Protein AF-A0A0F9KTS6-F1 (afdb_monomer)

Mean predicted aligned error: 16.54 Å

pLDDT: mean 81.18, std 21.91, range [21.86, 98.5]

Secondary structure (DSSP, 8-state):
-PPPPPPPPPPPP---------------------S-----B---TTS-B--TT-SSS-TT-B-S-B---EEEEETTTTEEEE-HHHHHSS--HHHHHHHHHHHTT--HHHHHHHSPPSSPEEEEEEE--SSSHHHHH-EEEEEEETTTTHHHHHHHHB----TTS-----B--TT-SSTTSEEEEEEE-SSS-EEEEEEEE-SSPPPTTGGGS---TTTTS----HHHHHHHHHT---TTS--SSS---S-S-------HHHHHHTS-HHHHHHHHHHTT------TT--HHHHHHHHHHHHSPPPPPP------S-TTS--TTTSTTS-HHHHTTS-HHHHHHHHHHHHHHHHH-

Radius of gyration: 30.12 Å; Cα contacts (8 Å, |Δi|>4): 438; chains: 1; bounding box: 80×112×58 Å

Foldseek 3Di:
DDDDDDDDDDDDDDDDDDDDDDDDDDDPDPDDPPDQFWFWFEAEPQQQAAPPQQQPDDGGDGDFKGWFWWAFLAAPVRDIATQCCVGPVDDAVLVVVLVVCVVVVHDPVVSVNGDIDPWTKIKGFGQGDRPDPSNVVFTDIDIATCVQPVVVVQVQQQDDDDPPDDDDPRRQQLHYQAQSHWTWTWGDPDPHHTDDTDTDGDPGGDDVVSNVPHHNGSVVDDHDDNVRSVCRNHVVPPVPDDDPPDDDPDDDDDPPPQDPLNVQVPDDPVRLVVVCVVVVLVDDDDPPDDSVNSSVSVCCSVCPDPPPPPPPPPPDQPQPDDQLDCLPVDCVRNVPDDPVSSVNSVVSVVVVVVVD

Structure (mmCIF, N/CA/C/O backbone):
data_AF-A0A0F9KTS6-F1
#
_entry.id   AF-A0A0F9KTS6-F1
#
loop_
_atom_site.group_PDB
_atom_site.id
_atom_site.type_symbol
_atom_site.label_atom_id
_atom_site.label_alt_id
_atom_site.label_comp_id
_atom_site.label_asym_id
_atom_site.label_entity_id
_atom_site.label_seq_id
_atom_site.pdbx_PDB_ins_code
_atom_site.Cartn_x
_atom_site.Cartn_y
_atom_site.Cartn_z
_atom_site.occupancy
_atom_site.B_iso_or_equiv
_atom_site.auth_seq_id
_atom_site.auth_comp_id
_atom_site.auth_asym_id
_atom_site.auth_atom_id
_atom_site.pdbx_PDB_model_num
ATOM 1 N N . MET A 1 1 ? 20.372 61.112 -21.484 1.00 41.81 1 MET A N 1
ATOM 2 C CA . MET A 1 1 ? 19.772 59.848 -21.001 1.00 41.81 1 MET A CA 1
ATOM 3 C C . MET A 1 1 ? 20.905 58.876 -20.698 1.00 41.81 1 MET A C 1
ATOM 5 O O . MET A 1 1 ? 21.636 58.532 -21.614 1.00 41.81 1 MET A O 1
ATOM 9 N N . ARG A 1 2 ? 21.146 58.538 -19.423 1.00 34.31 2 ARG A N 1
ATOM 10 C CA . ARG A 1 2 ? 22.232 57.627 -19.011 1.00 34.31 2 ARG A CA 1
ATOM 11 C C . ARG A 1 2 ? 21.658 56.226 -18.792 1.00 34.31 2 ARG A C 1
ATOM 13 O O . ARG A 1 2 ? 20.801 56.058 -17.929 1.00 34.31 2 ARG A O 1
ATOM 20 N N . ALA A 1 3 ? 22.128 55.255 -19.572 1.00 36.50 3 ALA A N 1
ATOM 21 C CA . ALA A 1 3 ? 21.823 53.840 -19.393 1.00 36.50 3 ALA A CA 1
ATOM 22 C C . ALA A 1 3 ? 22.542 53.308 -18.143 1.00 36.50 3 ALA A C 1
ATOM 24 O O . ALA A 1 3 ? 23.736 53.549 -17.963 1.00 36.50 3 ALA A O 1
ATOM 25 N N . ARG A 1 4 ? 21.806 52.620 -17.263 1.00 37.03 4 ARG A N 1
ATOM 26 C CA . ARG A 1 4 ? 22.359 51.917 -16.099 1.00 37.03 4 ARG A CA 1
ATOM 27 C C . ARG A 1 4 ? 22.679 50.480 -16.504 1.00 37.03 4 ARG A C 1
ATOM 29 O O . ARG A 1 4 ? 21.825 49.798 -17.062 1.00 37.03 4 ARG A O 1
ATOM 36 N N . SER A 1 5 ? 23.907 50.050 -16.236 1.00 41.22 5 SER A N 1
ATOM 37 C CA . SER A 1 5 ? 24.370 48.676 -16.418 1.00 41.22 5 SER A CA 1
ATOM 38 C C . SER A 1 5 ? 23.785 47.758 -15.341 1.00 41.22 5 SER A C 1
ATOM 40 O O . SER A 1 5 ? 23.682 48.124 -14.171 1.00 41.22 5 SER A O 1
ATOM 42 N N . CYS A 1 6 ? 23.388 46.557 -15.756 1.00 37.09 6 CYS A N 1
ATOM 43 C CA . CYS A 1 6 ? 22.893 45.495 -14.887 1.00 37.09 6 CYS A CA 1
ATOM 44 C C . CYS A 1 6 ? 24.091 44.754 -14.251 1.00 37.09 6 CYS A C 1
ATOM 46 O O . CYS A 1 6 ? 25.024 44.408 -14.986 1.00 37.09 6 CYS A O 1
ATOM 48 N N . PRO A 1 7 ? 24.128 44.511 -12.928 1.00 37.97 7 PRO A N 1
ATOM 49 C CA . PRO A 1 7 ? 25.222 43.767 -12.315 1.00 37.97 7 PRO A CA 1
ATOM 50 C C . PRO A 1 7 ? 25.070 42.260 -12.566 1.00 37.97 7 PRO A C 1
ATOM 52 O O . PRO A 1 7 ? 23.987 41.691 -12.445 1.00 37.97 7 PRO A O 1
ATOM 55 N N . LYS A 1 8 ? 26.189 41.615 -12.916 1.00 41.03 8 LYS A N 1
ATOM 56 C CA . LYS A 1 8 ? 26.297 40.167 -13.132 1.00 41.03 8 LYS A CA 1
ATOM 57 C C . LYS A 1 8 ? 25.949 39.406 -11.848 1.00 41.03 8 LYS A C 1
ATOM 59 O O . LYS A 1 8 ? 26.558 39.634 -10.804 1.00 41.03 8 LYS A O 1
ATOM 64 N N . ARG A 1 9 ? 24.999 38.474 -11.955 1.00 33.91 9 ARG A N 1
ATOM 65 C CA . ARG A 1 9 ? 24.646 37.495 -10.918 1.00 33.91 9 ARG A CA 1
ATOM 66 C C . ARG A 1 9 ? 25.827 36.531 -10.742 1.00 33.91 9 ARG A C 1
ATOM 68 O O . ARG A 1 9 ? 26.227 35.882 -11.705 1.00 33.91 9 ARG A O 1
ATOM 75 N N . ARG A 1 10 ? 26.404 36.472 -9.538 1.00 34.91 10 ARG A N 1
ATOM 76 C CA . ARG A 1 10 ? 27.377 35.439 -9.152 1.00 34.91 10 ARG A CA 1
ATOM 77 C C . ARG A 1 10 ? 26.641 34.105 -9.021 1.00 34.91 10 ARG A C 1
ATOM 79 O O . ARG A 1 10 ? 25.634 34.038 -8.321 1.00 34.91 10 ARG A O 1
ATOM 86 N N . GLN A 1 11 ? 27.136 33.080 -9.707 1.00 40.41 11 GLN A N 1
ATOM 87 C CA . GLN A 1 11 ? 26.823 31.689 -9.397 1.00 40.41 11 GLN A CA 1
ATOM 88 C C . GLN A 1 11 ? 27.536 31.359 -8.085 1.00 40.41 11 GLN A C 1
ATOM 90 O O . GLN A 1 11 ? 28.757 31.475 -8.006 1.00 40.41 11 GLN A O 1
ATOM 95 N N . HIS A 1 12 ? 26.769 31.021 -7.054 1.00 33.47 12 HIS A N 1
ATOM 96 C CA . HIS A 1 12 ? 27.294 30.338 -5.883 1.00 33.47 12 HIS A CA 1
ATOM 97 C C . HIS A 1 12 ? 26.992 28.854 -6.076 1.00 33.47 12 HIS A C 1
ATOM 99 O O . HIS A 1 12 ? 25.827 28.488 -6.233 1.00 33.47 12 HIS A O 1
ATOM 105 N N . GLY A 1 13 ? 28.053 28.046 -6.141 1.00 36.31 13 GLY A N 1
ATOM 106 C CA . GLY A 1 13 ? 27.964 26.611 -5.908 1.00 36.31 13 GLY A CA 1
ATOM 107 C C . GLY A 1 13 ? 27.441 26.397 -4.493 1.00 36.31 13 GLY A C 1
ATOM 108 O O . GLY A 1 13 ? 27.903 27.057 -3.562 1.00 36.31 13 GLY A O 1
ATOM 109 N N . GLY A 1 14 ? 26.401 25.579 -4.378 1.00 26.08 14 GLY A N 1
ATOM 110 C CA . GLY A 1 14 ? 25.910 25.103 -3.098 1.00 26.08 14 GLY A CA 1
ATOM 111 C C . GLY A 1 14 ? 26.677 23.843 -2.749 1.00 26.08 14 GLY A C 1
ATOM 112 O O . GLY A 1 14 ? 26.527 22.841 -3.440 1.00 26.08 14 GLY A O 1
ATOM 113 N N . ASP A 1 15 ? 27.500 23.942 -1.713 1.00 27.75 15 ASP A N 1
ATOM 114 C CA . ASP A 1 15 ? 28.022 22.799 -0.980 1.00 27.75 15 ASP A CA 1
ATOM 115 C C . ASP A 1 15 ? 26.861 22.158 -0.198 1.00 27.75 15 ASP A C 1
ATOM 117 O O . ASP A 1 15 ? 26.084 22.855 0.465 1.00 27.75 15 ASP A O 1
ATOM 121 N N . GLU A 1 16 ? 26.723 20.837 -0.313 1.00 24.69 16 GLU A N 1
ATOM 122 C CA . GLU A 1 16 ? 25.841 20.014 0.516 1.00 24.69 16 GLU A CA 1
ATOM 123 C C . GLU A 1 16 ? 26.303 20.056 1.975 1.00 24.69 16 GLU A C 1
ATOM 125 O O . GLU A 1 16 ? 27.471 19.813 2.281 1.00 24.69 16 GLU A O 1
ATOM 130 N N . ILE A 1 17 ? 25.370 20.331 2.890 1.00 22.38 17 ILE A N 1
ATOM 131 C CA . ILE A 1 17 ? 25.575 20.147 4.326 1.00 22.38 17 ILE A CA 1
ATOM 132 C C . ILE A 1 17 ? 24.454 19.274 4.886 1.00 22.38 17 ILE A C 1
ATOM 134 O O . ILE A 1 17 ? 23.267 19.583 4.780 1.00 22.38 17 ILE A O 1
ATOM 138 N N . VAL A 1 18 ? 24.923 18.194 5.507 1.00 28.31 18 VAL A N 1
ATOM 139 C CA . VAL A 1 18 ? 24.264 17.218 6.375 1.00 28.31 18 VAL A CA 1
ATOM 140 C C . VAL A 1 18 ? 23.623 17.897 7.587 1.00 28.31 18 VAL A C 1
ATOM 142 O O . VAL A 1 18 ? 24.243 18.750 8.223 1.00 28.31 18 VAL A O 1
ATOM 145 N N . ILE A 1 19 ? 22.421 17.459 7.975 1.00 21.86 19 ILE A N 1
ATOM 146 C CA . ILE A 1 19 ? 21.856 17.747 9.300 1.00 21.86 19 ILE A CA 1
ATOM 147 C C . ILE A 1 19 ? 21.454 16.432 9.972 1.00 21.86 19 ILE A C 1
ATOM 149 O O . ILE A 1 19 ? 20.547 15.736 9.522 1.00 21.86 19 ILE A O 1
ATOM 153 N N . LEU A 1 20 ? 22.140 16.140 11.079 1.00 25.34 20 LEU A N 1
ATOM 154 C CA . LEU A 1 20 ? 21.764 15.161 12.095 1.00 25.34 20 LEU A CA 1
ATOM 155 C C . LEU A 1 20 ? 20.725 15.778 13.041 1.00 25.34 20 LEU A C 1
ATOM 157 O O . LEU A 1 20 ? 20.860 16.935 13.442 1.00 25.34 20 LEU A O 1
ATOM 161 N N . CYS A 1 21 ? 19.748 14.982 13.471 1.00 23.59 21 CYS A N 1
ATOM 162 C CA . CYS A 1 21 ? 19.021 15.200 14.720 1.00 23.59 21 CYS A CA 1
ATOM 163 C C . CYS A 1 21 ? 18.882 13.865 15.460 1.00 23.59 21 CYS A C 1
ATOM 165 O O . CYS A 1 21 ? 18.644 12.825 14.848 1.00 23.59 21 CYS A O 1
ATOM 167 N N . HIS A 1 22 ? 19.084 13.938 16.773 1.00 22.05 22 HIS A N 1
ATOM 168 C CA . HIS A 1 22 ? 19.151 12.854 17.748 1.00 22.05 22 HIS A CA 1
ATOM 169 C C . HIS A 1 22 ? 17.935 12.947 18.698 1.00 22.05 22 HIS A C 1
ATOM 171 O O . HIS A 1 22 ? 17.421 14.052 18.885 1.00 22.05 22 HIS A O 1
ATOM 177 N N . ASP A 1 23 ? 17.582 11.810 19.324 1.00 28.02 23 ASP A N 1
ATOM 178 C CA . ASP A 1 23 ? 16.684 11.595 20.487 1.00 28.02 23 ASP A CA 1
ATOM 179 C C . ASP A 1 23 ? 15.140 11.651 20.264 1.00 28.02 23 ASP A C 1
ATOM 181 O O . ASP A 1 23 ? 14.637 12.624 19.719 1.00 28.02 23 ASP A O 1
ATOM 185 N N . GLN A 1 24 ? 14.271 10.690 20.659 1.00 31.23 24 GLN A N 1
ATOM 186 C CA . GLN A 1 24 ? 14.358 9.409 21.403 1.00 31.23 24 GLN A CA 1
ATOM 187 C C . GLN A 1 24 ? 13.245 8.409 20.979 1.00 31.23 24 GLN A C 1
ATOM 189 O O . GLN A 1 24 ? 12.143 8.811 20.611 1.00 31.23 24 GLN A O 1
ATOM 194 N N . HIS A 1 25 ? 13.547 7.120 21.199 1.00 31.11 25 HIS A N 1
ATOM 195 C CA . HIS A 1 25 ? 12.736 5.882 21.205 1.00 31.11 25 HIS A CA 1
ATOM 196 C C . HIS A 1 25 ? 12.595 5.037 19.921 1.00 31.11 25 HIS A C 1
ATOM 198 O O . HIS A 1 25 ? 12.350 5.568 18.839 1.00 31.11 25 HIS A O 1
ATOM 204 N N . PRO A 1 26 ? 12.752 3.695 20.048 1.00 34.12 26 PRO A N 1
ATOM 205 C CA . PRO A 1 26 ? 12.951 2.796 18.926 1.00 34.12 26 PRO A CA 1
ATOM 206 C C . PRO A 1 26 ? 11.601 2.396 18.334 1.00 34.12 26 PRO A C 1
ATOM 208 O O . PRO A 1 26 ? 10.785 1.727 18.965 1.00 34.12 26 PRO A O 1
ATOM 211 N N . ARG A 1 27 ? 11.375 2.797 17.091 1.00 33.81 27 ARG A N 1
ATOM 212 C CA . ARG A 1 27 ? 10.608 1.988 16.150 1.00 33.81 27 ARG A CA 1
ATOM 213 C C . ARG A 1 27 ? 11.619 1.545 15.112 1.00 33.81 27 ARG A C 1
ATOM 215 O O . ARG A 1 27 ? 12.419 2.369 14.669 1.00 33.81 27 ARG A O 1
ATOM 222 N N . GLU A 1 28 ? 11.641 0.254 14.820 1.00 31.98 28 GLU A N 1
ATOM 223 C CA . GLU A 1 28 ? 12.493 -0.314 13.780 1.00 31.98 28 GLU A CA 1
ATOM 224 C C . GLU A 1 28 ? 12.419 0.558 12.514 1.00 31.98 28 GLU A C 1
ATOM 226 O O . GLU A 1 28 ? 11.326 1.008 12.142 1.00 31.98 28 GLU A O 1
ATOM 231 N N . PRO A 1 29 ? 13.560 0.897 11.893 1.00 36.56 29 PRO A N 1
ATOM 232 C CA . PRO A 1 29 ? 13.565 1.832 10.788 1.00 36.56 29 PRO A CA 1
ATOM 233 C C . PRO A 1 29 ? 12.936 1.167 9.565 1.00 36.56 29 PRO A C 1
ATOM 235 O O . PRO A 1 29 ? 13.531 0.294 8.940 1.00 36.56 29 PRO A O 1
ATOM 238 N N . ALA A 1 30 ? 11.760 1.651 9.162 1.00 38.06 30 ALA A N 1
ATOM 239 C CA . ALA A 1 30 ? 11.423 1.636 7.748 1.00 38.06 30 ALA A CA 1
ATOM 240 C C . ALA A 1 30 ? 12.571 2.349 7.017 1.00 38.06 30 ALA A C 1
ATOM 242 O O . ALA A 1 30 ? 12.907 3.488 7.361 1.00 38.06 30 ALA A O 1
ATOM 243 N N . HIS A 1 31 ? 13.213 1.649 6.082 1.00 37.56 31 HIS A N 1
ATOM 244 C CA . HIS A 1 31 ? 14.355 2.154 5.333 1.00 37.56 31 HIS A CA 1
ATOM 245 C C . HIS A 1 31 ? 14.058 3.558 4.789 1.00 37.56 31 HIS A C 1
ATOM 247 O O . HIS A 1 31 ? 13.091 3.798 4.064 1.00 37.56 31 HIS A O 1
ATOM 253 N N . ARG A 1 32 ? 14.877 4.516 5.221 1.00 40.00 32 ARG A N 1
ATOM 254 C CA . ARG A 1 32 ? 14.774 5.921 4.851 1.00 40.00 32 ARG A CA 1
ATOM 255 C C . ARG A 1 32 ? 15.435 6.101 3.484 1.00 40.00 32 ARG A C 1
ATOM 257 O O . ARG A 1 32 ? 16.650 5.989 3.365 1.00 40.00 32 ARG A O 1
ATOM 264 N N . ILE A 1 33 ? 14.629 6.366 2.458 1.00 44.09 33 ILE A N 1
ATOM 265 C CA . ILE A 1 33 ? 15.098 6.728 1.111 1.00 44.09 33 ILE A CA 1
ATOM 266 C C . ILE A 1 33 ? 15.675 8.154 1.184 1.00 44.09 33 ILE A C 1
ATOM 268 O O . ILE A 1 33 ? 14.924 9.132 1.127 1.00 44.09 33 ILE A O 1
ATOM 272 N N . ASP A 1 34 ? 16.991 8.273 1.390 1.00 37.91 34 ASP A N 1
ATOM 273 C CA . ASP A 1 34 ? 17.704 9.532 1.688 1.00 37.91 34 ASP A CA 1
ATOM 274 C C . ASP A 1 34 ? 18.308 10.248 0.464 1.00 37.91 34 ASP A C 1
ATOM 276 O O . ASP A 1 34 ? 19.093 11.189 0.600 1.00 37.91 34 ASP A O 1
ATOM 280 N N . HIS A 1 35 ? 17.913 9.875 -0.753 1.00 42.53 35 HIS A N 1
ATOM 281 C CA . HIS A 1 35 ? 18.365 10.561 -1.962 1.00 42.53 35 HIS A CA 1
ATOM 282 C C . HIS A 1 35 ? 17.198 11.214 -2.701 1.00 42.53 35 HIS A C 1
ATOM 284 O O . HIS A 1 35 ? 16.115 10.645 -2.826 1.00 42.53 35 HIS A O 1
ATOM 290 N N . ALA A 1 36 ? 17.427 12.427 -3.219 1.00 40.62 36 ALA A N 1
ATOM 291 C CA . ALA A 1 36 ? 16.581 13.071 -4.226 1.00 40.62 36 ALA A CA 1
ATOM 292 C C . ALA A 1 36 ? 16.743 12.347 -5.579 1.00 40.62 36 ALA A C 1
ATOM 294 O O . ALA A 1 36 ? 17.141 12.962 -6.566 1.00 40.62 36 ALA A O 1
ATOM 295 N N . GLY A 1 37 ? 16.527 11.031 -5.552 1.00 38.50 37 GLY A N 1
ATOM 296 C CA . GLY A 1 37 ? 16.657 10.097 -6.657 1.00 38.50 37 GLY A CA 1
ATOM 297 C C . GLY A 1 37 ? 15.377 10.006 -7.474 1.00 38.50 37 GLY A C 1
ATOM 298 O O . GLY A 1 37 ? 14.281 10.354 -7.022 1.00 38.50 37 GLY A O 1
ATOM 299 N N . ASP A 1 38 ? 15.572 9.581 -8.706 1.00 43.06 38 ASP A N 1
ATOM 300 C CA . ASP A 1 38 ? 14.635 9.555 -9.809 1.00 43.06 38 ASP A CA 1
ATOM 301 C C . ASP A 1 38 ? 13.745 8.305 -9.738 1.00 43.06 38 ASP A C 1
ATOM 303 O O . ASP A 1 38 ? 13.849 7.425 -10.574 1.00 43.06 38 ASP A O 1
ATOM 307 N N . ILE A 1 39 ? 12.828 8.212 -8.770 1.00 45.00 39 ILE A N 1
ATOM 308 C CA . ILE A 1 39 ? 12.075 6.965 -8.529 1.00 45.00 39 ILE A CA 1
ATOM 309 C C . ILE A 1 39 ? 11.241 6.546 -9.751 1.00 45.00 39 ILE A C 1
ATOM 311 O O . ILE A 1 39 ? 10.128 7.033 -9.956 1.00 45.00 39 ILE A O 1
ATOM 315 N N . ALA A 1 40 ? 11.767 5.573 -10.495 1.00 46.41 40 ALA A N 1
ATOM 316 C CA . ALA A 1 40 ? 11.124 4.853 -11.583 1.00 46.41 40 ALA A CA 1
ATOM 317 C C . ALA A 1 40 ? 9.994 3.942 -11.067 1.00 46.41 40 ALA A C 1
ATOM 319 O O . ALA A 1 40 ? 10.242 2.814 -10.657 1.00 46.41 40 ALA A O 1
ATOM 320 N N . VAL A 1 41 ? 8.727 4.372 -11.112 1.00 46.31 41 VAL A N 1
ATOM 321 C CA . VAL A 1 41 ? 7.606 3.457 -10.796 1.00 46.31 41 VAL A CA 1
ATOM 322 C C . VAL A 1 41 ? 7.220 2.661 -12.032 1.00 46.31 41 VAL A C 1
ATOM 324 O O . VAL A 1 41 ? 6.699 3.206 -13.002 1.00 46.31 41 VAL A O 1
ATOM 327 N N . THR A 1 42 ? 7.448 1.352 -12.004 1.00 47.84 42 THR A N 1
ATOM 328 C CA . THR A 1 42 ? 6.914 0.421 -13.002 1.00 47.84 42 THR A CA 1
ATOM 329 C C . THR A 1 42 ? 6.322 -0.782 -12.280 1.00 47.84 42 THR A C 1
ATOM 331 O O . THR A 1 42 ? 6.891 -1.245 -11.295 1.00 47.84 42 THR A O 1
ATOM 334 N N . ALA A 1 43 ? 5.165 -1.272 -12.734 1.00 42.12 43 ALA A N 1
ATOM 335 C CA . ALA A 1 43 ? 4.556 -2.468 -12.151 1.00 42.12 43 ALA A CA 1
ATOM 336 C C . ALA A 1 43 ? 4.333 -3.568 -13.226 1.00 42.12 43 ALA A C 1
ATOM 338 O O . ALA A 1 43 ? 4.161 -3.239 -14.398 1.00 42.12 43 ALA A O 1
ATOM 339 N N . PRO A 1 44 ? 4.357 -4.864 -12.873 1.00 39.81 44 PRO A N 1
ATOM 340 C CA . PRO A 1 44 ? 4.409 -5.969 -13.846 1.00 39.81 44 PRO A CA 1
ATOM 341 C C . PRO A 1 44 ? 3.053 -6.636 -14.199 1.00 39.81 44 PRO A C 1
ATOM 343 O O . PRO A 1 44 ? 2.147 -6.636 -13.379 1.00 39.81 44 PRO A O 1
ATOM 346 N N . ALA A 1 45 ? 2.894 -7.276 -15.379 1.00 41.72 45 ALA A N 1
ATOM 347 C CA . ALA A 1 45 ? 1.606 -7.856 -15.859 1.00 41.72 45 ALA A CA 1
ATOM 348 C C . ALA A 1 45 ? 1.359 -9.361 -15.618 1.00 41.72 45 ALA A C 1
ATOM 350 O O . ALA A 1 45 ? 0.625 -9.994 -16.372 1.00 41.72 45 ALA A O 1
ATOM 351 N N . ARG A 1 46 ? 1.893 -9.967 -14.557 1.00 38.28 46 ARG A N 1
ATOM 352 C CA . ARG A 1 46 ? 1.288 -11.209 -14.015 1.00 38.28 46 ARG A CA 1
ATOM 353 C C . ARG A 1 46 ? 0.982 -11.152 -12.517 1.00 38.28 46 ARG A C 1
ATOM 355 O O . ARG A 1 46 ? 0.340 -12.054 -12.011 1.00 38.28 46 ARG A O 1
ATOM 362 N N . GLN A 1 47 ? 1.376 -10.072 -11.842 1.00 51.03 47 GLN A N 1
ATOM 363 C CA . GLN A 1 47 ? 1.260 -9.859 -10.390 1.00 51.03 47 GLN A CA 1
ATOM 364 C C . GLN A 1 47 ? 0.682 -8.467 -10.089 1.00 51.03 47 GLN A C 1
ATOM 366 O O . GLN A 1 47 ? 1.144 -7.696 -9.256 1.00 51.03 47 GLN A O 1
ATOM 371 N N . ARG A 1 48 ? -0.337 -8.158 -10.881 1.00 58.38 48 ARG A N 1
ATOM 372 C CA . ARG A 1 48 ? -1.275 -7.037 -10.779 1.00 58.38 48 ARG A CA 1
ATOM 373 C C . ARG A 1 48 ? -2.703 -7.538 -10.715 1.00 58.38 48 ARG A C 1
ATOM 375 O O . ARG A 1 48 ? -3.634 -6.795 -10.985 1.00 58.38 48 ARG A O 1
ATOM 382 N N . GLN A 1 49 ? -2.838 -8.837 -10.508 1.00 82.94 49 GLN A N 1
ATOM 383 C CA . GLN A 1 49 ? -4.132 -9.441 -10.372 1.00 82.94 49 GLN A CA 1
ATOM 384 C C . GLN A 1 49 ? -4.653 -8.971 -9.031 1.00 82.94 49 GLN A C 1
ATOM 386 O O . GLN A 1 49 ? -4.002 -9.204 -8.011 1.00 82.94 49 GLN A O 1
ATOM 391 N N . ALA A 1 50 ? -5.753 -8.233 -9.081 1.00 89.31 50 ALA A N 1
ATOM 392 C CA . ALA A 1 50 ? -6.589 -8.041 -7.918 1.00 89.31 50 ALA A CA 1
ATOM 393 C C . ALA A 1 50 ? -6.800 -9.409 -7.263 1.00 89.31 50 ALA A C 1
ATOM 395 O O . ALA A 1 50 ? -7.132 -10.379 -7.958 1.00 89.31 50 ALA A O 1
ATOM 396 N N . GLY A 1 51 ? -6.510 -9.502 -5.969 1.00 91.50 51 GLY A N 1
ATOM 397 C CA . GLY A 1 51 ? -6.862 -10.671 -5.187 1.00 91.50 51 GLY A CA 1
ATOM 398 C C . GLY A 1 51 ? -8.360 -10.695 -4.902 1.00 91.50 51 GLY A C 1
ATOM 399 O O . GLY A 1 51 ? -9.162 -9.966 -5.493 1.00 91.50 51 GLY A O 1
ATOM 400 N N . ALA A 1 52 ? -8.756 -11.548 -3.962 1.00 94.62 52 ALA A N 1
ATOM 401 C CA . ALA A 1 52 ? -10.157 -11.717 -3.582 1.00 94.62 52 ALA A CA 1
ATOM 402 C C . ALA A 1 52 ? -10.753 -10.494 -2.854 1.00 94.62 52 ALA A C 1
ATOM 404 O O . ALA A 1 52 ? -11.943 -10.493 -2.514 1.00 94.62 52 ALA A O 1
ATOM 405 N N . HIS A 1 53 ? -9.939 -9.484 -2.538 1.00 94.00 53 HIS A N 1
ATOM 406 C CA . HIS A 1 53 ? -10.318 -8.357 -1.697 1.00 94.00 53 HIS A CA 1
ATOM 407 C C . HIS A 1 53 ? -10.129 -6.996 -2.376 1.00 94.00 53 HIS A C 1
ATOM 409 O O . HIS A 1 53 ? -10.253 -5.977 -1.703 1.00 94.00 53 HIS A O 1
ATOM 415 N N . ASP A 1 54 ? -9.882 -6.924 -3.683 1.00 94.50 54 ASP A N 1
ATOM 416 C CA . ASP A 1 54 ? -9.890 -5.638 -4.388 1.00 94.50 54 ASP A CA 1
ATOM 417 C C . ASP A 1 54 ? -11.340 -5.142 -4.608 1.00 94.50 54 ASP A C 1
ATOM 419 O O . ASP A 1 54 ? -12.168 -5.879 -5.147 1.00 94.50 54 ASP A O 1
ATOM 423 N N . PRO A 1 55 ? -11.711 -3.923 -4.167 1.00 94.31 55 PRO A N 1
ATOM 424 C CA . PRO A 1 55 ? -13.055 -3.392 -4.386 1.00 94.31 55 PRO A CA 1
ATOM 425 C C . PRO A 1 55 ? -13.273 -2.820 -5.793 1.00 94.31 55 PRO A C 1
ATOM 427 O O . PRO A 1 55 ? -14.425 -2.622 -6.186 1.00 94.31 55 PRO A O 1
ATOM 430 N N . ASP A 1 56 ? -12.198 -2.516 -6.523 1.00 92.94 56 ASP A N 1
ATOM 431 C CA . ASP A 1 56 ? -12.238 -1.801 -7.799 1.00 92.94 56 ASP A CA 1
ATOM 432 C C . ASP A 1 56 ? -12.005 -2.722 -9.011 1.00 92.94 56 ASP A C 1
ATOM 434 O O . ASP A 1 56 ? -12.204 -2.287 -10.148 1.00 92.94 56 ASP A O 1
ATOM 438 N N . ALA A 1 57 ? -11.605 -3.977 -8.788 1.00 93.44 57 ALA A N 1
ATOM 439 C CA . ALA A 1 57 ? -11.281 -4.945 -9.833 1.00 93.44 57 ALA A CA 1
ATOM 440 C C . ALA A 1 57 ? -11.702 -6.373 -9.441 1.00 93.44 57 ALA A C 1
ATOM 442 O O . ALA A 1 57 ? -11.637 -6.750 -8.273 1.00 93.44 57 ALA A O 1
ATOM 443 N N . ASP A 1 58 ? -12.125 -7.171 -10.425 1.00 93.56 58 ASP A N 1
ATOM 444 C CA . ASP A 1 58 ? -12.454 -8.584 -10.200 1.00 93.56 58 ASP A CA 1
ATOM 445 C C . ASP A 1 58 ? -11.176 -9.414 -9.959 1.00 93.56 58 ASP A C 1
ATOM 447 O O . ASP A 1 58 ? -10.104 -9.094 -10.480 1.00 93.56 58 ASP A O 1
ATOM 451 N N . GLU A 1 59 ? -11.286 -10.528 -9.227 1.00 93.56 59 GLU A N 1
ATOM 452 C CA . GLU A 1 59 ? -10.149 -11.421 -8.969 1.00 93.56 59 GLU A CA 1
ATOM 453 C C . GLU A 1 59 ? -9.486 -11.863 -10.289 1.00 93.56 59 GLU A C 1
ATOM 455 O O . GLU A 1 59 ? -10.134 -12.390 -11.201 1.00 93.56 59 GLU A O 1
ATOM 460 N N . GLY A 1 60 ? -8.176 -11.637 -10.410 1.00 89.94 60 GLY A N 1
ATOM 461 C CA . GLY A 1 60 ? -7.432 -11.923 -11.639 1.00 89.94 60 GLY A CA 1
ATOM 462 C C . GLY A 1 60 ? -7.327 -10.756 -12.630 1.00 89.94 60 GLY A C 1
ATOM 463 O O . GLY A 1 60 ? -6.507 -10.836 -13.556 1.00 89.94 60 GLY A O 1
ATOM 464 N N . GLU A 1 61 ? -8.108 -9.684 -12.463 1.00 90.56 61 GLU A N 1
ATOM 465 C CA . GLU A 1 61 ? -8.059 -8.492 -13.316 1.00 90.56 61 GLU A CA 1
ATOM 466 C C . GLU A 1 61 ? -6.839 -7.620 -12.998 1.00 90.56 61 GLU A C 1
ATOM 468 O O . GLU A 1 61 ? -6.363 -7.547 -11.869 1.00 90.56 61 GLU A O 1
ATOM 473 N N . PHE A 1 62 ? -6.305 -6.956 -14.025 1.00 86.56 62 PHE A N 1
ATOM 474 C CA . PHE A 1 62 ? -5.146 -6.088 -13.886 1.00 86.56 62 PHE A CA 1
ATOM 475 C C . PHE A 1 62 ? -5.501 -4.754 -13.232 1.00 86.56 62 PHE A C 1
ATOM 477 O O . PHE A 1 62 ? -6.027 -3.862 -13.895 1.00 86.56 62 PHE A O 1
ATOM 484 N N . ASN A 1 63 ? -5.070 -4.575 -11.987 1.00 89.81 63 ASN A N 1
ATOM 485 C CA . ASN A 1 63 ? -5.084 -3.298 -11.291 1.00 89.81 63 ASN A CA 1
ATOM 486 C C . ASN A 1 63 ? -3.645 -2.820 -11.011 1.00 89.81 63 ASN A C 1
ATOM 488 O O . ASN A 1 63 ? -2.773 -3.601 -10.627 1.00 89.81 63 ASN A O 1
ATOM 492 N N . HIS A 1 64 ? -3.337 -1.543 -11.266 1.00 90.38 64 HIS A N 1
ATOM 493 C CA . HIS A 1 64 ? -1.983 -1.003 -11.043 1.00 90.38 64 HIS A CA 1
ATOM 494 C C . HIS A 1 64 ? -1.779 -0.445 -9.635 1.00 90.38 64 HIS A C 1
ATOM 496 O O . HIS A 1 64 ? -0.626 -0.251 -9.242 1.00 90.38 64 HIS A O 1
ATOM 502 N N . CYS A 1 65 ? -2.856 -0.178 -8.895 1.00 94.19 65 CYS A N 1
ATOM 503 C CA . CYS A 1 65 ? -2.784 0.312 -7.526 1.00 94.19 65 CYS A CA 1
ATOM 504 C C . CYS A 1 65 ? -3.998 -0.120 -6.704 1.00 94.19 65 CYS A C 1
ATOM 506 O O . CYS A 1 65 ? -5.118 -0.089 -7.201 1.00 94.19 65 CYS A O 1
ATOM 508 N N . PHE A 1 66 ? -3.784 -0.418 -5.426 1.00 95.50 66 PHE A N 1
ATOM 509 C CA . PHE A 1 66 ? -4.870 -0.663 -4.478 1.00 95.50 66 PHE A CA 1
ATOM 510 C C . PHE A 1 66 ? -5.183 0.616 -3.688 1.00 95.50 66 PHE A C 1
ATOM 512 O O . PHE A 1 66 ? -4.256 1.292 -3.214 1.00 95.50 66 PHE A O 1
ATOM 519 N N . GLN A 1 67 ? -6.471 0.968 -3.551 1.00 96.38 67 GLN A N 1
ATOM 520 C CA . GLN A 1 67 ? -6.904 2.265 -3.010 1.00 96.38 67 GLN A CA 1
ATOM 521 C C . GLN A 1 67 ? -7.795 2.193 -1.756 1.00 96.38 67 GLN A C 1
ATOM 523 O O . GLN A 1 67 ? -8.989 2.492 -1.812 1.00 96.38 67 GLN A O 1
ATOM 528 N N . PRO A 1 68 ? -7.241 1.886 -0.568 1.00 97.19 68 PRO A N 1
ATOM 529 C CA . PRO A 1 68 ? -8.047 1.799 0.640 1.00 97.19 68 PRO A CA 1
ATOM 530 C C . PRO A 1 68 ? -8.390 3.180 1.210 1.00 97.19 68 PRO A C 1
ATOM 532 O O . PRO A 1 68 ? -7.549 4.087 1.305 1.00 97.19 68 PRO A O 1
ATOM 535 N N . TYR A 1 69 ? -9.622 3.315 1.702 1.00 97.94 69 TYR A N 1
ATOM 536 C CA . TYR A 1 69 ? -10.014 4.425 2.566 1.00 97.94 69 TYR A CA 1
ATOM 537 C C . TYR A 1 69 ? -9.623 4.120 4.006 1.00 97.94 69 TYR A C 1
ATOM 539 O O . TYR A 1 69 ? -9.834 3.011 4.488 1.00 97.94 69 TYR A O 1
ATOM 547 N N . MET A 1 70 ? -9.098 5.110 4.728 1.00 97.56 70 MET A N 1
ATOM 548 C CA . MET A 1 70 ? -8.596 4.900 6.088 1.00 97.56 70 MET A CA 1
ATOM 549 C C . MET A 1 70 ? -9.166 5.908 7.083 1.00 97.56 70 MET A C 1
ATOM 551 O O . MET A 1 70 ? -9.399 7.081 6.771 1.00 97.56 70 MET A O 1
ATOM 555 N N . HIS A 1 71 ? -9.358 5.420 8.299 1.00 97.75 71 HIS A N 1
ATOM 556 C CA . HIS A 1 71 ? -9.504 6.197 9.512 1.00 97.75 71 HIS A CA 1
ATOM 557 C C . HIS A 1 71 ? -8.139 6.312 10.198 1.00 97.75 71 HIS A C 1
ATOM 559 O O . HIS A 1 71 ? -7.391 5.337 10.272 1.00 97.75 71 HIS A O 1
ATOM 565 N N . TYR A 1 72 ? -7.818 7.499 10.705 1.00 96.31 72 TYR A N 1
ATOM 566 C CA . TYR A 1 72 ? -6.584 7.755 11.446 1.00 96.31 72 TYR A CA 1
ATOM 567 C C . TYR A 1 72 ? -6.891 8.025 12.912 1.00 96.31 72 TYR A C 1
ATOM 569 O O . TYR A 1 72 ? -7.999 8.442 13.242 1.00 96.31 72 TYR A O 1
ATOM 577 N N . LYS A 1 73 ? -5.880 7.842 13.769 1.00 95.69 73 LYS A N 1
ATOM 578 C CA . LYS A 1 73 ? -5.958 8.145 15.202 1.00 95.69 73 LYS A CA 1
ATOM 579 C C . LYS A 1 73 ? -7.093 7.395 15.904 1.00 95.69 73 LYS A C 1
ATOM 581 O O . LYS A 1 73 ? -7.847 7.975 16.681 1.00 95.69 73 LYS A O 1
ATOM 586 N N . ILE A 1 74 ? -7.235 6.108 15.588 1.00 96.50 74 ILE A N 1
ATOM 587 C CA . ILE A 1 74 ? -8.255 5.255 16.194 1.00 96.50 74 ILE A CA 1
ATOM 588 C C . ILE A 1 74 ? -7.723 4.650 17.487 1.00 96.50 74 ILE A C 1
ATOM 590 O O . ILE A 1 74 ? -6.654 4.036 17.509 1.00 96.50 74 ILE A O 1
ATOM 594 N N . GLY A 1 75 ? -8.500 4.832 18.554 1.00 94.38 75 GLY A N 1
ATOM 595 C CA . GLY A 1 75 ? -8.189 4.305 19.873 1.00 94.38 75 GLY A CA 1
ATOM 596 C C . GLY A 1 75 ? -7.037 5.023 20.583 1.00 94.38 75 GLY A C 1
ATOM 597 O O . GLY A 1 75 ? -6.468 5.988 20.066 1.00 94.38 75 GLY A O 1
ATOM 598 N N . PRO A 1 76 ? -6.659 4.533 21.775 1.00 92.69 76 PRO A N 1
ATOM 599 C CA . PRO A 1 76 ? -5.567 5.098 22.571 1.00 92.69 76 PRO A CA 1
ATOM 600 C C . PRO A 1 76 ? -4.187 4.931 21.916 1.00 92.69 76 PRO A C 1
ATOM 602 O O . PRO A 1 76 ? -3.273 5.693 22.213 1.00 92.69 76 PRO A O 1
ATOM 605 N N . LEU A 1 77 ? -4.039 3.953 21.017 1.00 92.00 77 LEU A N 1
ATOM 606 C CA . LEU A 1 77 ? -2.800 3.680 20.281 1.00 92.00 77 LEU A CA 1
ATOM 607 C C . LEU A 1 77 ? -2.681 4.478 18.973 1.00 92.00 77 LEU A C 1
ATOM 609 O O . LEU A 1 77 ? -1.704 4.314 18.245 1.00 92.00 77 LEU A O 1
ATOM 613 N N . GLU A 1 78 ? -3.676 5.313 18.656 1.00 94.50 78 GLU A N 1
ATOM 614 C CA . GLU A 1 78 ? -3.751 6.091 17.417 1.00 94.50 78 GLU A CA 1
ATOM 615 C C . GLU A 1 78 ? -3.542 5.243 16.140 1.00 94.50 78 GLU A C 1
ATOM 617 O O . GLU A 1 78 ? -2.958 5.704 15.153 1.00 94.50 78 GLU A O 1
ATOM 622 N N . LYS A 1 79 ? -4.039 3.995 16.139 1.00 94.75 79 LYS A N 1
ATOM 623 C CA . LYS A 1 79 ? -3.902 3.052 15.018 1.00 94.75 79 LYS A CA 1
ATOM 624 C C . LYS A 1 79 ? -4.564 3.625 13.752 1.00 94.75 79 LYS A C 1
ATOM 626 O O . LYS A 1 79 ? -5.554 4.363 13.807 1.00 94.75 79 LYS A O 1
ATOM 631 N N . SER A 1 80 ? -4.001 3.283 12.593 1.00 95.81 80 SER A N 1
ATOM 632 C CA . SER A 1 80 ? -4.622 3.546 11.288 1.00 95.81 80 SER A CA 1
ATOM 633 C C . SER A 1 80 ? -5.441 2.327 10.893 1.00 95.81 80 SER A C 1
ATOM 635 O O . SER A 1 80 ? -4.905 1.225 10.853 1.00 95.81 80 SER A O 1
ATOM 637 N N . VAL A 1 81 ? -6.731 2.515 10.625 1.00 96.88 81 VAL A N 1
ATOM 638 C CA . VAL A 1 81 ? -7.678 1.416 10.401 1.00 96.88 81 VAL A CA 1
ATOM 639 C C . VAL A 1 81 ? -8.399 1.631 9.082 1.00 96.88 81 VAL A C 1
ATOM 641 O O . VAL A 1 81 ? -8.842 2.740 8.783 1.00 96.88 81 VAL A O 1
ATOM 644 N N . ILE A 1 82 ? -8.555 0.577 8.288 1.00 97.62 82 ILE A N 1
ATOM 645 C CA . ILE A 1 82 ? -9.281 0.672 7.022 1.00 97.62 82 ILE A CA 1
ATOM 646 C C . ILE A 1 82 ? -10.765 0.912 7.273 1.00 97.62 82 ILE A C 1
ATOM 648 O O . ILE A 1 82 ? -11.411 0.285 8.113 1.00 97.62 82 ILE A O 1
ATOM 652 N N . CYS A 1 83 ? -11.324 1.849 6.517 1.00 98.25 83 CYS A N 1
ATOM 653 C CA . CYS A 1 83 ? -12.746 2.111 6.502 1.00 98.25 83 CYS A CA 1
ATOM 654 C C . CYS A 1 83 ? -13.450 1.016 5.701 1.00 98.25 83 CYS A C 1
ATOM 656 O O . CYS A 1 83 ? -13.556 1.093 4.476 1.00 98.25 83 CYS A O 1
ATOM 658 N N . ILE A 1 84 ? -13.976 0.025 6.419 1.00 97.88 84 ILE A N 1
ATOM 659 C CA . ILE A 1 84 ? -14.744 -1.099 5.868 1.00 97.88 84 ILE A CA 1
ATOM 660 C C . ILE A 1 84 ? -15.937 -0.612 5.018 1.00 97.88 84 ILE A C 1
ATOM 662 O O . ILE A 1 84 ? -16.280 -1.223 4.010 1.00 97.88 84 ILE A O 1
ATOM 666 N N . ALA A 1 85 ? -16.548 0.517 5.395 1.00 98.06 85 ALA A N 1
ATOM 667 C CA . ALA A 1 85 ? -17.732 1.046 4.720 1.00 98.06 85 ALA A CA 1
ATOM 668 C C . ALA A 1 85 ? -17.442 1.732 3.391 1.00 98.06 85 ALA A C 1
ATOM 670 O O . ALA A 1 85 ? -18.192 1.536 2.442 1.00 98.06 85 ALA A O 1
ATOM 671 N N . GLN A 1 86 ? -16.385 2.541 3.319 1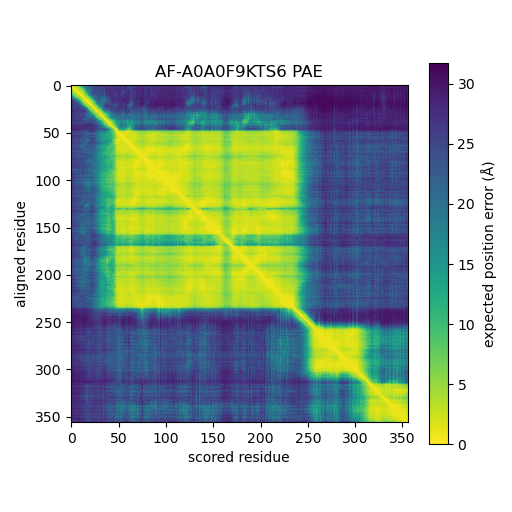.00 97.25 86 GLN A N 1
ATOM 672 C CA . GLN A 1 86 ? -16.019 3.218 2.073 1.00 97.25 86 GLN A CA 1
ATOM 673 C C . GLN A 1 86 ? -15.252 2.289 1.132 1.00 97.25 86 GLN A C 1
ATOM 675 O O . GLN A 1 86 ? -15.445 2.379 -0.070 1.00 97.25 86 GLN A O 1
ATOM 680 N N . THR A 1 87 ? -14.421 1.394 1.676 1.00 97.12 87 THR A N 1
ATOM 681 C CA . THR A 1 87 ? -13.596 0.488 0.862 1.00 97.12 87 THR A CA 1
ATOM 682 C C . THR A 1 87 ? -14.409 -0.704 0.356 1.00 97.12 87 THR A C 1
ATOM 684 O O . THR A 1 87 ? -14.380 -0.984 -0.827 1.00 97.12 87 THR A O 1
ATOM 687 N N . TYR A 1 88 ? -15.193 -1.369 1.216 1.00 96.88 88 TYR A N 1
ATOM 688 C CA . TYR A 1 88 ? -15.873 -2.632 0.869 1.00 96.88 88 TYR A CA 1
ATOM 689 C C . TYR A 1 88 ? -17.405 -2.548 0.860 1.00 96.88 88 TYR A C 1
ATOM 691 O O . TYR A 1 88 ? -18.081 -3.560 0.700 1.00 96.88 88 TYR A O 1
ATOM 699 N N . GLY A 1 89 ? -17.991 -1.373 1.117 1.00 96.81 89 GLY A N 1
ATOM 700 C CA . GLY A 1 89 ? -19.450 -1.212 1.194 1.00 96.81 89 GLY A CA 1
ATOM 701 C C . GLY A 1 89 ? -20.116 -1.879 2.409 1.00 96.81 89 GLY A C 1
ATOM 702 O O . GLY A 1 89 ? -21.344 -1.932 2.489 1.00 96.81 89 GLY A O 1
ATOM 703 N N . ASN A 1 90 ? -19.332 -2.373 3.370 1.00 97.38 90 ASN A N 1
ATOM 704 C CA . ASN A 1 90 ? -19.809 -3.106 4.546 1.00 97.38 90 ASN A CA 1
ATOM 705 C C . ASN A 1 90 ? -20.054 -2.177 5.757 1.00 97.38 90 ASN A C 1
ATOM 707 O O . ASN A 1 90 ? -19.744 -0.988 5.737 1.00 97.38 90 ASN A O 1
ATOM 711 N N . LYS A 1 91 ? -20.638 -2.674 6.856 1.00 98.25 91 LYS A N 1
ATOM 712 C CA . LYS A 1 91 ? -20.841 -1.842 8.062 1.00 98.25 91 LYS A CA 1
ATOM 713 C C . LYS A 1 91 ? -19.507 -1.537 8.746 1.00 98.25 91 LYS A C 1
ATOM 715 O O . LYS A 1 91 ? -18.676 -2.425 8.899 1.00 98.25 91 LYS A O 1
ATOM 720 N N . CYS A 1 92 ? -19.316 -0.292 9.185 1.00 98.44 92 CYS A N 1
ATOM 721 C CA . CYS A 1 92 ? -18.092 0.153 9.852 1.00 98.44 92 CYS A CA 1
ATOM 722 C C . CYS A 1 92 ? -18.431 0.825 11.193 1.00 98.44 92 CYS A C 1
ATOM 724 O O . CYS A 1 92 ? -19.076 1.881 11.172 1.00 98.44 92 CYS A O 1
ATOM 726 N N . PRO A 1 93 ? -17.959 0.285 12.335 1.00 98.25 93 PRO A N 1
ATOM 727 C CA . PRO A 1 93 ? -18.293 0.815 13.660 1.00 98.25 93 PRO A CA 1
ATOM 728 C C . PRO A 1 93 ? -17.778 2.245 13.849 1.00 98.25 93 PRO A C 1
ATOM 730 O O . PRO A 1 93 ? -18.449 3.080 14.448 1.00 98.25 93 PRO A O 1
ATOM 733 N N . ILE A 1 94 ? -16.624 2.574 13.260 1.00 98.06 94 ILE A N 1
ATOM 734 C CA . ILE A 1 94 ? -16.020 3.909 13.354 1.00 98.06 94 ILE A CA 1
ATOM 735 C C . ILE A 1 94 ? -16.895 4.948 12.639 1.00 98.06 94 ILE A C 1
ATOM 737 O O . ILE A 1 94 ? -17.160 6.021 13.174 1.00 98.06 94 ILE A O 1
ATOM 741 N N . CYS A 1 95 ? -17.407 4.631 11.445 1.00 98.44 95 CYS A N 1
ATOM 742 C CA . CYS A 1 95 ? -18.322 5.518 10.724 1.00 98.44 95 CYS A CA 1
ATOM 743 C C . CYS A 1 95 ? -19.663 5.702 11.450 1.00 98.44 95 CYS A C 1
ATOM 745 O O . CYS A 1 95 ? -20.236 6.791 11.398 1.00 98.44 95 CYS A O 1
ATOM 747 N N . GLU A 1 96 ? -20.176 4.658 12.102 1.00 98.50 96 GLU A N 1
ATOM 748 C CA . GLU A 1 96 ? -21.384 4.741 12.930 1.00 98.50 96 GLU A CA 1
ATOM 749 C C . GLU A 1 96 ? -21.153 5.628 14.159 1.00 98.50 96 GLU A C 1
ATOM 751 O O . GLU A 1 96 ? -21.945 6.538 14.408 1.00 98.50 96 GLU A O 1
ATOM 756 N N . HIS A 1 97 ? -20.016 5.465 14.838 1.00 97.94 97 HIS A N 1
ATOM 757 C CA . HIS A 1 97 ? -19.628 6.306 15.965 1.00 97.94 97 HIS A CA 1
ATOM 758 C C . HIS A 1 97 ? -19.458 7.779 15.566 1.00 97.94 97 HIS A C 1
ATOM 760 O O . HIS A 1 97 ? -19.986 8.666 16.230 1.00 97.94 97 HIS A O 1
ATOM 766 N N . VAL A 1 98 ? -18.816 8.066 14.427 1.00 98.00 98 VAL A N 1
ATOM 767 C CA . VAL A 1 98 ? -18.699 9.440 13.903 1.00 98.00 98 VAL A CA 1
ATOM 768 C C . VAL A 1 98 ? -20.077 10.053 13.628 1.00 98.00 98 VAL A C 1
ATOM 770 O O . VAL A 1 98 ? -20.298 11.223 13.937 1.00 98.00 98 VAL A O 1
ATOM 773 N N . LYS A 1 99 ? -21.029 9.286 13.078 1.00 98.19 99 LYS A N 1
ATOM 774 C CA . LYS A 1 99 ? -22.409 9.767 12.876 1.00 98.19 99 LYS A CA 1
ATOM 775 C C . LYS A 1 99 ? -23.107 10.065 14.203 1.00 98.19 99 LYS A C 1
ATOM 777 O O . LYS A 1 99 ? -23.839 11.049 14.277 1.00 98.19 99 LYS A O 1
ATOM 782 N N . GLN A 1 100 ? -22.872 9.246 15.225 1.00 98.12 100 GLN A N 1
ATOM 783 C CA . GLN A 1 100 ? -23.406 9.468 16.564 1.00 98.12 100 GLN A CA 1
ATOM 784 C C . GLN A 1 100 ? -22.825 10.740 17.196 1.00 98.12 100 GLN A C 1
ATOM 786 O O . GLN A 1 100 ? -23.591 11.589 17.633 1.00 98.12 100 GLN A O 1
ATOM 791 N N . LEU A 1 101 ? -21.507 10.950 17.125 1.00 97.69 101 LEU A N 1
ATOM 792 C CA . LEU A 1 101 ? -20.858 12.176 17.610 1.00 97.69 101 LEU A CA 1
ATOM 793 C C . LEU A 1 101 ? -21.412 13.442 16.939 1.00 97.69 101 LEU A C 1
ATOM 795 O O . LEU A 1 101 ? -21.616 14.459 17.599 1.00 97.69 101 LEU A O 1
ATOM 799 N N . VAL A 1 102 ? -21.695 13.380 15.634 1.00 98.00 102 VAL A N 1
ATOM 800 C CA . VAL A 1 102 ? -22.344 14.483 14.906 1.00 98.00 102 VAL A CA 1
ATOM 801 C C . VAL A 1 102 ? -23.767 14.729 15.419 1.00 98.00 102 VAL A C 1
ATOM 803 O O . VAL A 1 102 ? -24.163 15.883 15.570 1.00 98.00 102 VAL A O 1
ATOM 806 N N . ALA A 1 103 ? -24.538 13.672 15.689 1.00 98.19 103 ALA A N 1
ATOM 807 C CA . ALA A 1 103 ? -25.900 13.784 16.212 1.00 98.19 103 ALA A CA 1
ATOM 808 C C . ALA A 1 103 ? -25.937 14.325 17.652 1.00 98.19 103 ALA A C 1
ATOM 810 O O . ALA A 1 103 ? -26.820 15.116 17.984 1.00 98.19 103 ALA A O 1
ATOM 811 N N . ASP A 1 104 ? -24.953 13.948 18.467 1.00 98.25 104 ASP A N 1
ATOM 812 C CA . ASP A 1 104 ? -24.808 14.375 19.860 1.00 98.25 104 ASP A CA 1
ATOM 813 C C . ASP A 1 104 ? -24.229 15.797 19.989 1.00 98.25 104 ASP A C 1
ATOM 815 O O . ASP A 1 104 ? -24.194 16.361 21.082 1.00 98.25 104 ASP A O 1
ATOM 819 N N . GLY A 1 105 ? -23.797 16.405 18.878 1.00 97.88 105 GLY A N 1
ATOM 820 C CA . GLY A 1 105 ? -23.225 17.751 18.863 1.00 97.88 105 GLY A CA 1
ATOM 821 C C . GLY A 1 105 ? -21.828 17.822 19.484 1.00 97.88 105 GLY A C 1
ATOM 822 O O . GLY A 1 105 ? -21.495 18.823 20.118 1.00 97.88 105 GLY A O 1
ATOM 823 N N . ALA A 1 106 ? -21.027 16.765 19.326 1.00 98.12 106 ALA A N 1
ATOM 824 C CA . ALA A 1 106 ? -19.638 16.734 19.771 1.00 98.12 106 ALA A CA 1
ATOM 825 C C . ALA A 1 106 ? -18.770 17.781 19.045 1.00 98.12 106 ALA A C 1
ATOM 827 O O . ALA A 1 106 ? -19.149 18.337 18.012 1.00 98.12 106 ALA A O 1
ATOM 828 N N . GLU A 1 107 ? -17.577 18.039 19.582 1.00 97.56 107 GLU A N 1
ATOM 829 C CA . GLU A 1 107 ? -16.649 19.019 19.017 1.00 97.56 107 GLU A CA 1
ATOM 830 C C . GLU A 1 107 ? -16.213 18.657 17.586 1.00 97.56 107 GLU A C 1
ATOM 832 O O . GLU A 1 107 ? -15.898 17.505 17.273 1.00 97.56 107 GLU A O 1
ATOM 837 N N . GLU A 1 108 ? -16.159 19.665 16.709 1.00 97.38 108 GLU A N 1
ATOM 838 C CA . GLU A 1 108 ? -15.827 19.491 15.288 1.00 97.38 108 GLU A CA 1
ATOM 839 C C . GLU A 1 108 ? -14.426 18.895 15.087 1.00 97.38 108 GLU A C 1
ATOM 841 O O . GLU A 1 108 ? -14.227 18.075 14.188 1.00 97.38 108 GLU A O 1
ATOM 846 N N . ASP A 1 109 ? -13.471 19.246 15.950 1.00 96.94 109 ASP A N 1
ATOM 847 C CA . ASP A 1 109 ? -12.100 18.738 15.883 1.00 96.94 109 ASP A CA 1
ATOM 848 C C . ASP A 1 109 ? -12.029 17.230 16.164 1.00 96.94 109 ASP A C 1
ATOM 850 O O . ASP A 1 109 ? -11.327 16.504 15.454 1.00 96.94 109 ASP A O 1
ATOM 854 N N . LEU A 1 110 ? -12.818 16.738 17.127 1.00 95.12 110 LEU A N 1
ATOM 855 C CA . LEU A 1 110 ? -12.932 15.307 17.420 1.00 95.12 110 LEU A CA 1
ATOM 856 C C . LEU A 1 110 ? -13.563 14.558 16.240 1.00 95.12 110 LEU A C 1
ATOM 858 O O . LEU A 1 110 ? -13.045 13.533 15.791 1.00 95.12 110 LEU A O 1
ATOM 862 N N . ILE A 1 111 ? -14.651 15.105 15.690 1.00 96.94 111 ILE A N 1
ATOM 863 C CA . ILE A 1 111 ? -15.326 14.538 14.516 1.00 96.94 111 ILE A CA 1
ATOM 864 C C . ILE A 1 111 ? -14.355 14.475 13.332 1.00 96.94 111 ILE A C 1
ATOM 866 O O . ILE A 1 111 ? -14.277 13.455 12.649 1.00 96.94 111 ILE A O 1
ATOM 870 N N . LYS A 1 112 ? -13.587 15.542 13.088 1.00 96.31 112 LYS A N 1
ATOM 871 C CA . LYS A 1 112 ? -12.625 15.631 11.984 1.00 96.31 112 LYS A CA 1
ATOM 872 C C . LYS A 1 112 ? -11.459 14.657 12.137 1.00 96.31 112 LYS A C 1
ATOM 874 O O . LYS A 1 112 ? -10.998 14.141 11.121 1.00 96.31 112 LYS A O 1
ATOM 879 N N . ALA A 1 113 ? -10.998 14.404 13.361 1.00 95.50 113 ALA A N 1
ATOM 880 C CA . ALA A 1 113 ? -9.926 13.448 13.628 1.00 95.50 113 ALA A CA 1
ATOM 881 C C . ALA A 1 113 ? -10.338 12.007 13.289 1.00 95.50 113 ALA A C 1
ATOM 883 O O . ALA A 1 113 ? -9.566 11.290 12.657 1.00 95.50 113 ALA A O 1
ATOM 884 N N . LEU A 1 114 ? -11.565 11.614 13.648 1.00 96.06 114 LEU A N 1
ATOM 885 C CA . LEU A 1 114 ? -12.085 10.259 13.429 1.00 96.06 114 LEU A CA 1
ATOM 886 C C . LEU A 1 114 ? -12.700 10.051 12.041 1.00 96.06 114 LEU A C 1
ATOM 888 O O . LEU A 1 114 ? -12.887 8.913 11.597 1.00 96.06 114 LEU A O 1
ATOM 892 N N . LYS A 1 115 ? -13.059 11.133 11.344 1.00 96.62 115 LYS A N 1
ATOM 893 C CA . LYS A 1 115 ? -13.675 11.054 10.020 1.00 96.62 115 LYS A CA 1
ATOM 894 C C . LYS A 1 115 ? -12.752 10.327 9.044 1.00 96.62 115 LYS A C 1
ATOM 896 O O . LYS A 1 115 ? -11.542 10.550 9.011 1.00 96.62 115 LYS A O 1
ATOM 901 N N . VAL A 1 116 ? -13.359 9.485 8.209 1.00 97.19 116 VAL A N 1
ATOM 902 C CA . VAL A 1 116 ? -12.658 8.849 7.093 1.00 97.19 116 VAL A CA 1
ATOM 903 C C . VAL A 1 116 ? -11.993 9.916 6.228 1.00 97.19 116 VAL A C 1
ATOM 905 O O . VAL A 1 116 ? -12.568 10.982 5.968 1.00 97.19 116 VAL A O 1
ATOM 908 N N . GLN A 1 117 ? -10.771 9.640 5.793 1.00 95.25 117 GLN A N 1
ATOM 909 C CA . GLN A 1 117 ? -10.080 10.544 4.891 1.00 95.25 117 GLN A CA 1
ATOM 910 C C . GLN A 1 117 ? -10.825 10.667 3.569 1.00 95.25 117 GLN A C 1
ATOM 912 O O . GLN A 1 117 ? -11.323 9.691 3.018 1.00 95.25 117 GLN A O 1
ATOM 917 N N . VAL A 1 118 ? -10.883 11.895 3.053 1.00 94.75 118 VAL A N 1
ATOM 918 C CA . VAL A 1 118 ? -11.562 12.188 1.784 1.00 94.75 118 VAL A CA 1
ATOM 919 C C . VAL A 1 118 ? -10.827 11.545 0.609 1.00 94.75 118 VAL A C 1
ATOM 921 O O . VAL A 1 118 ? -11.461 11.095 -0.339 1.00 94.75 118 VAL A O 1
ATOM 924 N N . ASN A 1 119 ? -9.495 11.512 0.676 1.00 93.81 119 ASN A N 1
ATOM 925 C CA . ASN A 1 119 ? -8.661 10.905 -0.351 1.00 93.81 119 ASN A CA 1
ATOM 926 C C . ASN A 1 119 ? -8.212 9.519 0.127 1.00 93.81 119 ASN A C 1
ATOM 928 O O . ASN A 1 119 ? -7.629 9.447 1.216 1.00 93.81 119 ASN A O 1
ATOM 932 N N . PRO A 1 120 ? -8.428 8.458 -0.667 1.00 96.38 120 PRO A N 1
ATOM 933 C CA . PRO A 1 120 ? -7.890 7.149 -0.344 1.00 96.38 120 PRO A CA 1
ATOM 934 C C . PRO A 1 120 ? -6.358 7.180 -0.378 1.00 96.38 120 PRO A C 1
ATOM 936 O O . PRO A 1 120 ? -5.713 8.100 -0.914 1.00 96.38 120 PRO A O 1
ATOM 939 N N . ARG A 1 121 ? -5.756 6.170 0.236 1.00 95.88 121 ARG A N 1
ATOM 940 C CA . ARG A 1 121 ? -4.341 5.880 0.015 1.00 95.88 121 ARG A CA 1
ATOM 941 C C . ARG A 1 121 ? -4.185 5.174 -1.317 1.00 95.88 121 ARG A C 1
ATOM 943 O O . ARG A 1 121 ? -5.151 4.652 -1.842 1.00 95.88 121 ARG A O 1
ATOM 950 N N . ALA A 1 122 ? -2.989 5.215 -1.873 1.00 95.44 122 ALA A N 1
ATOM 951 C CA . ALA A 1 122 ? -2.645 4.464 -3.062 1.00 95.44 122 ALA A CA 1
ATOM 952 C C . ALA A 1 122 ? -1.403 3.641 -2.737 1.00 95.44 122 ALA A C 1
ATOM 954 O O . ALA A 1 122 ? -0.390 4.189 -2.285 1.00 95.44 122 ALA A O 1
ATOM 955 N N . ILE A 1 123 ? -1.528 2.332 -2.903 1.00 96.12 123 ILE A N 1
ATOM 956 C CA . ILE A 1 123 ? -0.477 1.356 -2.643 1.00 96.12 123 ILE A CA 1
ATOM 957 C C . ILE A 1 123 ? -0.071 0.763 -3.989 1.00 96.12 123 ILE A C 1
ATOM 959 O O . ILE A 1 123 ? -0.933 0.439 -4.806 1.00 96.12 123 ILE A O 1
ATOM 963 N N . TYR A 1 124 ? 1.234 0.655 -4.224 1.00 95.69 124 TYR A N 1
ATOM 964 C CA . TYR A 1 124 ? 1.805 0.192 -5.486 1.00 95.69 124 TYR A CA 1
ATOM 965 C C . TYR A 1 124 ? 2.894 -0.843 -5.237 1.00 95.69 124 TYR A C 1
ATOM 967 O O . TYR A 1 124 ? 3.651 -0.722 -4.276 1.00 95.69 124 TYR A O 1
ATOM 975 N N . ASN A 1 125 ? 3.043 -1.773 -6.175 1.00 94.62 125 ASN A N 1
ATOM 976 C CA . ASN A 1 125 ? 4.313 -2.459 -6.392 1.00 94.62 125 ASN A CA 1
ATOM 977 C C . ASN A 1 125 ? 5.230 -1.538 -7.209 1.00 94.62 125 ASN A C 1
ATOM 979 O O . ASN A 1 125 ? 4.814 -1.007 -8.241 1.00 94.62 125 ASN A O 1
ATOM 983 N N . VAL A 1 126 ? 6.465 -1.345 -6.761 1.00 93.75 126 VAL A N 1
ATOM 984 C CA . VAL A 1 126 ? 7.447 -0.449 -7.381 1.00 93.75 126 VAL A CA 1
ATOM 985 C C . VAL A 1 126 ? 8.768 -1.179 -7.534 1.00 93.75 126 VAL A C 1
ATOM 987 O O . VAL A 1 126 ? 9.189 -1.893 -6.636 1.00 93.75 126 VAL A O 1
ATOM 990 N N . TRP A 1 127 ? 9.435 -0.982 -8.665 1.00 93.75 127 TRP A N 1
ATOM 991 C CA . TRP A 1 127 ? 10.806 -1.431 -8.875 1.00 93.75 127 TRP A CA 1
ATOM 992 C C . TRP A 1 127 ? 11.673 -0.234 -9.261 1.00 93.75 127 TRP A C 1
ATOM 994 O O . TRP A 1 127 ? 11.527 0.300 -10.360 1.00 93.75 127 TRP A O 1
ATOM 1004 N N . VAL A 1 128 ? 12.541 0.186 -8.339 1.00 92.94 128 VAL A N 1
ATOM 1005 C CA . VAL A 1 128 ? 13.424 1.353 -8.489 1.00 92.94 128 VAL A CA 1
ATOM 1006 C C . VAL A 1 128 ? 14.567 1.025 -9.457 1.00 92.94 128 VAL A C 1
ATOM 1008 O O . VAL A 1 128 ? 15.174 -0.038 -9.348 1.00 92.94 128 VAL A O 1
ATOM 1011 N N . ARG A 1 129 ? 14.876 1.929 -10.400 1.00 87.06 129 ARG A N 1
ATOM 1012 C CA . ARG A 1 129 ? 15.857 1.709 -11.489 1.00 87.06 129 ARG A CA 1
ATOM 1013 C C . ARG A 1 129 ? 17.033 2.691 -11.473 1.00 87.06 129 ARG A C 1
ATOM 1015 O O . ARG A 1 129 ? 17.640 2.965 -12.505 1.00 87.06 129 ARG A O 1
ATOM 1022 N N . ASP A 1 130 ? 17.356 3.226 -10.305 1.00 85.06 130 ASP A N 1
ATOM 1023 C CA . ASP A 1 130 ? 18.292 4.350 -10.183 1.00 85.06 130 ASP A CA 1
ATOM 1024 C C . ASP A 1 130 ? 19.765 3.902 -10.115 1.00 85.06 130 ASP A C 1
ATOM 1026 O O . ASP A 1 130 ? 20.639 4.690 -9.753 1.00 85.06 130 ASP A O 1
ATOM 1030 N N . GLY A 1 131 ? 20.080 2.631 -10.406 1.00 81.44 131 GLY A N 1
ATOM 1031 C CA . GLY A 1 131 ? 21.440 2.087 -10.300 1.00 81.44 131 GLY A CA 1
ATOM 1032 C C . GLY A 1 131 ? 21.934 1.920 -8.859 1.00 81.44 131 GLY A C 1
ATOM 1033 O O . GLY A 1 131 ? 23.124 1.686 -8.631 1.00 81.44 131 GLY A O 1
ATOM 1034 N N . GLY A 1 132 ? 21.047 2.100 -7.875 1.00 87.62 132 GLY A N 1
ATOM 1035 C CA . GLY A 1 132 ? 21.369 2.192 -6.452 1.00 87.62 132 GLY A CA 1
ATOM 1036 C C . GLY A 1 132 ? 21.287 0.870 -5.683 1.00 87.62 132 GLY A C 1
ATOM 1037 O O . GLY A 1 132 ? 21.188 -0.220 -6.244 1.00 87.62 132 GLY A O 1
ATOM 1038 N N . LYS A 1 133 ? 21.318 0.970 -4.347 1.00 90.62 133 LYS A N 1
ATOM 1039 C CA . LYS A 1 133 ? 21.081 -0.178 -3.451 1.00 90.62 133 LYS A CA 1
ATOM 1040 C C . LYS A 1 133 ? 19.655 -0.719 -3.600 1.00 90.62 133 LYS A C 1
ATOM 1042 O O . LYS A 1 133 ? 19.487 -1.928 -3.684 1.00 90.62 133 LYS A O 1
ATOM 1047 N N . GLU A 1 134 ? 18.679 0.176 -3.721 1.00 88.62 134 GLU A N 1
ATOM 1048 C CA . GLU A 1 134 ? 17.249 -0.153 -3.818 1.00 88.62 134 GLU A CA 1
ATOM 1049 C C . GLU A 1 134 ? 16.912 -0.975 -5.067 1.00 88.62 134 GLU A C 1
ATOM 1051 O O . GLU A 1 134 ? 16.070 -1.864 -5.012 1.00 88.62 134 GLU A O 1
ATOM 1056 N N . GLU A 1 135 ? 17.632 -0.783 -6.177 1.00 90.44 135 GLU A N 1
ATOM 1057 C CA . GLU A 1 135 ? 17.426 -1.600 -7.382 1.00 90.44 135 GLU A CA 1
ATOM 1058 C C . GLU A 1 135 ? 17.720 -3.091 -7.132 1.00 90.44 135 GLU A C 1
ATOM 1060 O O . GLU A 1 135 ? 17.106 -3.964 -7.750 1.00 90.44 135 GLU A O 1
ATOM 1065 N N . LYS A 1 136 ? 18.624 -3.401 -6.190 1.00 92.44 136 LYS A N 1
ATOM 1066 C CA . LYS A 1 136 ? 18.966 -4.782 -5.814 1.00 92.44 136 LYS A CA 1
ATOM 1067 C C . LYS A 1 136 ? 17.924 -5.429 -4.906 1.00 92.44 136 LYS A C 1
ATOM 1069 O O . LYS A 1 136 ? 17.865 -6.656 -4.863 1.00 92.44 136 LYS A O 1
ATOM 1074 N N . GLU A 1 137 ? 17.132 -4.631 -4.195 1.00 93.50 137 GLU A N 1
ATOM 1075 C CA . GLU A 1 137 ? 16.072 -5.117 -3.303 1.00 93.50 137 GLU A CA 1
ATOM 1076 C C . GLU A 1 137 ? 14.874 -5.659 -4.095 1.00 93.50 137 GLU A C 1
ATOM 1078 O O . GLU A 1 137 ? 14.125 -6.494 -3.595 1.00 93.50 137 GLU A O 1
ATOM 1083 N N . GLY A 1 138 ? 14.753 -5.271 -5.369 1.00 93.94 138 GLY A N 1
ATOM 1084 C CA . GLY A 1 138 ? 13.743 -5.793 -6.279 1.00 93.94 138 GLY A CA 1
ATOM 1085 C C . GLY A 1 138 ? 12.423 -5.040 -6.170 1.00 93.94 138 GLY A C 1
ATOM 1086 O O . GLY A 1 138 ? 12.405 -3.808 -6.167 1.00 93.94 138 GLY A O 1
ATOM 1087 N N . VAL A 1 139 ? 11.307 -5.774 -6.165 1.00 95.00 139 VAL A N 1
ATOM 1088 C CA . VAL A 1 139 ? 9.984 -5.155 -6.015 1.00 95.00 139 VAL A CA 1
ATOM 1089 C C . VAL A 1 139 ? 9.752 -4.757 -4.561 1.00 95.00 139 VAL A C 1
ATOM 1091 O O . VAL A 1 139 ? 9.870 -5.571 -3.654 1.00 95.00 139 VAL A O 1
ATOM 1094 N N . GLN A 1 140 ? 9.374 -3.502 -4.364 1.00 94.50 140 GLN A N 1
ATOM 1095 C CA . GLN A 1 140 ? 9.030 -2.905 -3.083 1.00 94.50 140 GLN A CA 1
ATOM 1096 C C . GLN A 1 140 ? 7.575 -2.430 -3.089 1.00 94.50 140 GLN A C 1
ATOM 1098 O O . GLN A 1 140 ? 6.988 -2.163 -4.142 1.00 94.50 140 GLN A O 1
ATOM 1103 N N . VAL A 1 141 ? 7.003 -2.253 -1.899 1.00 94.50 141 VAL A N 1
ATOM 1104 C CA . VAL A 1 141 ? 5.667 -1.674 -1.737 1.00 94.50 141 VAL A CA 1
ATOM 1105 C C . VAL A 1 141 ? 5.775 -0.194 -1.416 1.00 94.50 141 VAL A C 1
ATOM 1107 O O . VAL A 1 141 ? 6.332 0.207 -0.396 1.00 94.50 141 VAL A O 1
ATOM 1110 N N . PHE A 1 142 ? 5.194 0.631 -2.280 1.00 94.50 142 PHE A N 1
ATOM 1111 C CA . PHE A 1 142 ? 5.174 2.075 -2.114 1.00 94.50 142 PHE A CA 1
ATOM 1112 C C . PHE A 1 142 ? 3.786 2.552 -1.701 1.00 94.50 142 PHE A C 1
ATOM 1114 O O . PHE A 1 142 ? 2.793 2.300 -2.382 1.00 94.50 142 PHE A O 1
ATOM 1121 N N . HIS A 1 143 ? 3.722 3.281 -0.588 1.00 94.50 143 HIS A N 1
ATOM 1122 C CA . HIS A 1 143 ? 2.480 3.777 -0.011 1.00 94.50 143 HIS A CA 1
ATOM 1123 C C . HIS A 1 143 ? 2.423 5.307 -0.055 1.00 94.50 143 HIS A C 1
ATOM 1125 O O . HIS A 1 143 ? 3.100 6.004 0.702 1.00 94.50 143 HIS A O 1
ATOM 1131 N N . ALA A 1 144 ? 1.537 5.845 -0.890 1.00 94.69 144 ALA A N 1
ATOM 1132 C CA . ALA A 1 144 ? 1.349 7.281 -1.068 1.00 94.69 144 ALA A CA 1
ATOM 1133 C C . ALA A 1 144 ? -0.116 7.692 -0.869 1.00 94.69 144 ALA A C 1
ATOM 1135 O O . ALA A 1 144 ? -1.011 6.864 -0.708 1.00 94.69 144 ALA A O 1
ATOM 1136 N N . SER A 1 145 ? -0.383 8.999 -0.839 1.00 95.00 145 SER A N 1
ATOM 1137 C CA . SER A 1 145 ? -1.763 9.488 -0.892 1.00 95.00 145 SER A CA 1
ATOM 1138 C C . SER A 1 145 ? -2.225 9.569 -2.347 1.00 95.00 145 SER A C 1
ATOM 1140 O O . SER A 1 145 ? -1.446 9.974 -3.215 1.00 95.00 145 SER A O 1
ATOM 1142 N N . HIS A 1 146 ? -3.501 9.276 -2.619 1.00 94.62 146 HIS A N 1
ATOM 1143 C CA . HIS A 1 146 ? -4.071 9.484 -3.953 1.00 94.62 146 HIS A CA 1
ATOM 1144 C C . HIS A 1 146 ? -3.878 10.937 -4.428 1.00 94.62 146 HIS A C 1
ATOM 1146 O O . HIS A 1 146 ? -3.577 11.197 -5.589 1.00 94.62 146 HIS A O 1
ATOM 1152 N N . PHE A 1 147 ? -3.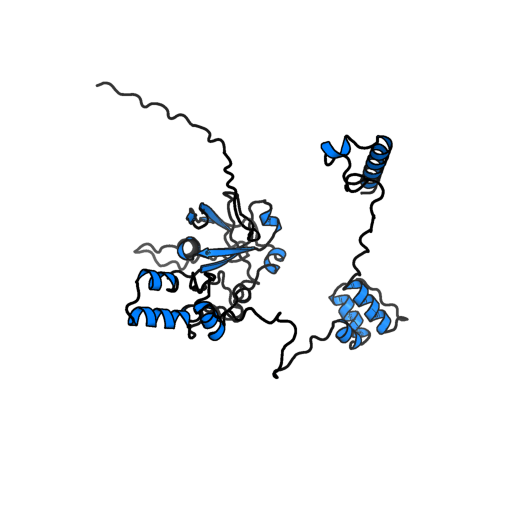991 11.909 -3.518 1.00 95.25 147 PHE A N 1
ATOM 1153 C CA . PHE A 1 147 ? -3.875 13.329 -3.851 1.00 95.25 147 PHE A CA 1
ATOM 1154 C C . PHE A 1 147 ? -2.484 13.729 -4.362 1.00 95.25 147 PHE A C 1
ATOM 1156 O O . PHE A 1 147 ? -2.397 14.557 -5.274 1.00 95.25 147 PHE A O 1
ATOM 1163 N N . THR A 1 148 ? -1.427 13.177 -3.758 1.00 93.94 148 THR A N 1
ATOM 1164 C CA . THR A 1 148 ? -0.032 13.556 -4.030 1.00 93.94 148 THR A CA 1
ATOM 1165 C C . THR A 1 148 ? 0.630 12.710 -5.105 1.00 93.94 148 THR A C 1
ATOM 1167 O O . THR A 1 148 ? 1.576 13.194 -5.712 1.00 93.94 148 THR A O 1
ATOM 1170 N N . MET A 1 149 ? 0.123 11.503 -5.371 1.00 94.81 149 MET A N 1
ATOM 1171 C CA . MET A 1 149 ? 0.682 10.598 -6.377 1.00 94.81 149 MET A CA 1
ATOM 1172 C C . MET A 1 149 ? -0.342 10.273 -7.468 1.00 94.81 149 MET A C 1
ATOM 1174 O O . MET A 1 149 ? -0.293 10.859 -8.548 1.00 94.81 149 MET A O 1
ATOM 1178 N N . GLU A 1 150 ? -1.326 9.418 -7.176 1.00 94.62 150 GLU A N 1
ATOM 1179 C CA . GLU A 1 150 ? -2.203 8.836 -8.204 1.00 94.62 150 GLU A CA 1
ATOM 1180 C C . GLU A 1 150 ? -2.925 9.885 -9.049 1.00 94.62 150 GLU A C 1
ATOM 1182 O O . GLU A 1 150 ? -2.954 9.808 -10.273 1.00 94.62 150 GLU A O 1
ATOM 1187 N N . ARG A 1 151 ? -3.452 10.935 -8.415 1.00 95.44 151 ARG A N 1
ATOM 1188 C CA . ARG A 1 151 ? -4.138 12.023 -9.117 1.00 95.44 151 ARG A CA 1
ATOM 1189 C C . ARG A 1 151 ? -3.255 12.655 -10.195 1.00 95.44 151 ARG A C 1
ATOM 1191 O O . ARG A 1 151 ? -3.763 13.061 -11.239 1.00 95.44 151 ARG A O 1
ATOM 1198 N N . HIS A 1 152 ? -1.951 12.768 -9.944 1.00 95.31 152 HIS A N 1
ATOM 1199 C CA . HIS A 1 152 ? -0.998 13.291 -10.918 1.00 95.31 152 HIS A CA 1
ATOM 1200 C C . HIS A 1 152 ? -0.711 12.269 -12.022 1.00 95.31 152 HIS A C 1
ATOM 1202 O O . HIS A 1 152 ? -0.700 12.652 -13.192 1.00 95.31 152 HIS A O 1
ATOM 1208 N N . LEU A 1 153 ? -0.572 10.984 -11.683 1.00 94.62 153 LEU A N 1
ATOM 1209 C CA . LEU A 1 153 ? -0.374 9.906 -12.658 1.00 94.62 153 LEU A CA 1
ATOM 1210 C C . LEU A 1 153 ? -1.572 9.765 -13.604 1.00 94.62 153 LEU A C 1
ATOM 1212 O O . LEU A 1 153 ? -1.399 9.777 -14.821 1.00 94.62 153 LEU A O 1
ATOM 1216 N N . VAL A 1 154 ? -2.797 9.745 -13.075 1.00 93.56 154 VAL A N 1
ATOM 1217 C CA . VAL A 1 154 ? -4.039 9.686 -13.863 1.00 93.56 154 VAL A CA 1
ATOM 1218 C C . VAL A 1 154 ? -4.184 10.912 -14.763 1.00 93.56 154 VAL A C 1
ATOM 1220 O O . VAL A 1 154 ? -4.581 10.788 -15.926 1.00 93.56 154 VAL A O 1
ATOM 1223 N N . ALA A 1 155 ? -3.837 12.102 -14.263 1.00 93.94 155 ALA A N 1
ATOM 1224 C CA . ALA A 1 155 ? -3.869 13.328 -15.057 1.00 93.94 155 ALA A CA 1
ATOM 1225 C C . ALA A 1 155 ? -2.848 13.317 -16.208 1.00 93.94 155 ALA A C 1
ATOM 1227 O O . ALA A 1 155 ? -3.135 13.865 -17.271 1.00 93.94 155 ALA A O 1
ATOM 1228 N N . LEU A 1 156 ? -1.682 12.691 -16.021 1.00 92.81 156 LEU A N 1
ATOM 1229 C CA . LEU A 1 156 ? -0.685 12.498 -17.080 1.00 92.81 156 LEU A CA 1
ATOM 1230 C C . LEU A 1 156 ? -1.104 11.413 -18.075 1.00 92.81 156 LEU A C 1
ATOM 1232 O O . LEU A 1 156 ? -0.928 11.579 -19.283 1.00 92.81 156 LEU A O 1
ATOM 1236 N N . ALA A 1 157 ? -1.689 10.321 -17.580 1.00 92.44 157 ALA A N 1
ATOM 1237 C CA . ALA A 1 157 ? -2.165 9.215 -18.402 1.00 92.44 157 ALA A CA 1
ATOM 1238 C C . ALA A 1 157 ? -3.357 9.622 -19.275 1.00 92.44 157 ALA A C 1
ATOM 1240 O O . ALA A 1 157 ? -3.495 9.154 -20.408 1.00 92.44 157 ALA A O 1
ATOM 1241 N N . THR A 1 158 ? -4.195 10.531 -18.775 1.00 91.50 158 THR A N 1
ATOM 1242 C CA . THR A 1 158 ? -5.370 11.041 -19.479 1.00 91.50 158 THR A CA 1
ATOM 1243 C C . THR A 1 158 ? -4.999 12.257 -20.324 1.00 91.50 158 THR A C 1
ATOM 1245 O O . THR A 1 158 ? -4.881 13.375 -19.824 1.00 91.50 158 THR A O 1
ATOM 1248 N N . LYS A 1 159 ? -4.871 12.088 -21.645 1.00 81.31 159 LYS A N 1
ATOM 1249 C CA . LYS A 1 159 ? -4.605 13.225 -22.543 1.00 81.31 159 LYS A CA 1
ATOM 1250 C C . LYS A 1 159 ? -5.764 14.237 -22.490 1.00 81.31 159 LYS A C 1
ATOM 1252 O O . LYS A 1 159 ? -6.898 13.882 -22.829 1.00 81.31 159 LYS A O 1
ATOM 1257 N N . PRO A 1 160 ? -5.522 15.517 -22.140 1.00 78.56 160 PRO A N 1
ATOM 1258 C CA . PRO A 1 160 ? -6.590 16.504 -22.075 1.00 78.56 160 PRO A CA 1
ATOM 1259 C C . PRO A 1 160 ? -7.177 16.735 -23.470 1.00 78.56 160 PRO A C 1
ATOM 1261 O O . PRO A 1 160 ? -6.482 17.110 -24.420 1.00 78.56 160 PRO A O 1
ATOM 1264 N N . THR A 1 161 ? -8.489 16.538 -23.598 1.00 80.38 161 THR A N 1
ATOM 1265 C CA . THR A 1 161 ? -9.198 16.837 -24.843 1.00 80.38 161 THR A CA 1
ATOM 1266 C C . THR A 1 161 ? -9.369 18.348 -24.956 1.00 80.38 161 THR A C 1
ATOM 1268 O O . THR A 1 161 ? -10.085 18.967 -24.171 1.00 80.38 161 THR A O 1
ATOM 1271 N N . ARG A 1 162 ? -8.707 18.971 -25.939 1.00 82.44 162 ARG A N 1
ATOM 1272 C CA . ARG A 1 162 ? -8.924 20.396 -26.226 1.00 82.44 162 ARG A CA 1
ATOM 1273 C C . ARG A 1 162 ? -10.339 20.603 -26.785 1.00 82.44 162 ARG A C 1
ATOM 1275 O O . ARG A 1 162 ? -10.728 19.843 -27.678 1.00 82.44 162 ARG A O 1
ATOM 1282 N N . PRO A 1 163 ? -11.076 21.642 -26.347 1.00 84.25 163 PRO A N 1
ATOM 1283 C CA . PRO A 1 163 ? -12.371 21.986 -26.927 1.00 84.25 163 PRO A CA 1
ATOM 1284 C C . PRO A 1 163 ? -12.280 22.089 -28.457 1.00 84.25 163 PRO A C 1
ATOM 1286 O O . PRO A 1 163 ? -11.394 22.760 -28.987 1.00 84.25 163 PRO A O 1
ATOM 1289 N N . GLY A 1 164 ? -13.165 21.388 -29.169 1.00 88.69 164 GLY A N 1
ATOM 1290 C CA . GLY A 1 164 ? -13.215 21.383 -30.637 1.00 88.69 164 GLY A CA 1
ATOM 1291 C C . GLY A 1 164 ? -12.302 20.370 -31.341 1.00 88.69 164 GLY A C 1
ATOM 1292 O O . GLY A 1 164 ? -12.353 20.276 -32.567 1.00 88.69 164 GLY A O 1
ATOM 1293 N N . LYS A 1 165 ? -11.499 19.578 -30.616 1.00 81.31 165 LYS A N 1
ATOM 1294 C CA . LYS A 1 165 ? -10.814 18.406 -31.188 1.00 81.31 165 LYS A CA 1
ATOM 1295 C C . LYS A 1 165 ? -11.594 17.128 -30.877 1.00 81.31 165 LYS A C 1
ATOM 1297 O O . LYS A 1 165 ? -12.193 17.013 -29.812 1.00 81.31 165 LYS A O 1
ATOM 1302 N N . LYS A 1 166 ? -11.586 16.166 -31.812 1.00 79.75 166 LYS A N 1
ATOM 1303 C CA . LYS A 1 166 ? -12.135 14.825 -31.556 1.00 79.75 166 LYS A CA 1
ATOM 1304 C C . LYS A 1 166 ? -11.429 14.239 -30.334 1.00 79.75 166 LYS A C 1
ATOM 1306 O O . LYS A 1 166 ? -10.203 14.323 -30.252 1.00 79.75 166 LYS A O 1
ATOM 1311 N N . LYS A 1 167 ? -12.212 13.677 -29.411 1.00 75.50 167 LYS A N 1
ATOM 1312 C CA . LYS A 1 167 ? -11.703 12.915 -28.274 1.00 75.50 167 LYS A CA 1
ATOM 1313 C C . LYS A 1 167 ? -10.842 11.790 -28.845 1.00 75.50 167 LYS A C 1
ATOM 1315 O O . LYS A 1 167 ? -11.334 10.964 -29.608 1.00 75.50 167 LYS A O 1
ATOM 1320 N N . VAL A 1 168 ? -9.544 11.850 -28.584 1.00 73.50 168 VAL A N 1
ATOM 1321 C CA . VAL A 1 168 ? -8.646 10.733 -28.858 1.00 73.50 168 VAL A CA 1
ATOM 1322 C C . VAL A 1 168 ? -8.628 9.958 -27.554 1.00 73.50 168 VAL A C 1
ATOM 1324 O O . VAL A 1 168 ? -8.178 10.512 -26.552 1.00 73.50 168 VAL A O 1
ATOM 1327 N N . ASP A 1 169 ? -9.153 8.733 -27.551 1.00 66.25 169 ASP A N 1
ATOM 1328 C CA . ASP A 1 169 ? -9.099 7.823 -26.398 1.00 66.25 169 ASP A CA 1
ATOM 1329 C C . ASP A 1 169 ? -7.664 7.307 -26.219 1.00 66.25 169 ASP A C 1
ATOM 1331 O O . ASP A 1 169 ? -7.345 6.144 -26.427 1.00 66.25 169 ASP A O 1
ATOM 1335 N N . GLY A 1 170 ? -6.756 8.230 -25.912 1.00 74.69 170 GLY A N 1
ATOM 1336 C CA . GLY A 1 170 ? -5.370 7.938 -25.601 1.00 74.69 170 GLY A CA 1
ATOM 1337 C C . GLY A 1 170 ? -5.191 7.954 -24.098 1.00 74.69 170 GLY A C 1
ATOM 1338 O O . GLY A 1 170 ? -4.688 8.946 -23.573 1.00 74.69 170 GLY A O 1
ATOM 1339 N N . PHE A 1 171 ? -5.623 6.890 -23.428 1.00 88.81 171 PHE A N 1
ATOM 1340 C CA . PHE A 1 171 ? -5.074 6.553 -22.121 1.00 88.81 171 PHE A CA 1
ATOM 1341 C C . PHE A 1 171 ? -3.659 6.025 -22.355 1.00 88.81 171 PHE A C 1
ATOM 1343 O O . PHE A 1 171 ? -3.466 5.157 -23.205 1.00 88.81 171 PHE A O 1
ATOM 1350 N N . VAL A 1 172 ? -2.658 6.597 -21.688 1.00 91.19 172 VAL A N 1
ATOM 1351 C CA . VAL A 1 172 ? -1.286 6.082 -21.764 1.00 91.19 172 VAL A CA 1
ATOM 1352 C C . VAL A 1 172 ? -1.197 4.887 -20.818 1.00 91.19 172 VAL A C 1
ATOM 1354 O O . VAL A 1 172 ? -1.311 5.096 -19.610 1.00 91.19 172 VAL A O 1
ATOM 1357 N N . PRO A 1 173 ? -0.988 3.656 -21.314 1.00 90.75 173 PRO A N 1
ATOM 1358 C CA . PRO A 1 173 ? -0.921 2.475 -20.468 1.00 90.75 173 PRO A CA 1
ATOM 1359 C C . PRO A 1 173 ? 0.468 2.380 -19.814 1.00 90.75 173 PRO A C 1
ATOM 1361 O O . PRO A 1 173 ? 1.225 1.443 -20.049 1.00 90.75 173 PRO A O 1
ATOM 1364 N N . PHE A 1 174 ? 0.812 3.377 -18.988 1.00 93.12 174 PHE A N 1
ATOM 1365 C CA . PHE A 1 174 ? 2.132 3.545 -18.357 1.00 93.12 174 PHE A CA 1
ATOM 1366 C C . PHE A 1 174 ? 2.562 2.323 -17.545 1.00 93.12 174 PHE A C 1
ATOM 1368 O O . PHE A 1 174 ? 3.742 2.069 -17.321 1.00 93.12 174 PHE A O 1
ATOM 1375 N N . SER A 1 175 ? 1.573 1.555 -17.126 1.00 92.12 175 SER A N 1
ATOM 1376 C CA . SER A 1 175 ? 1.712 0.467 -16.208 1.00 92.12 175 SER A CA 1
ATOM 1377 C C . SER A 1 175 ? 2.128 -0.839 -16.944 1.00 92.12 175 SER A C 1
ATOM 1379 O O . SER A 1 175 ? 2.812 -1.652 -16.350 1.00 92.12 175 SER A O 1
ATOM 1381 N N . LEU A 1 176 ? 1.859 -1.076 -18.231 1.00 89.31 176 LEU A N 1
ATOM 1382 C CA . LEU A 1 176 ? 2.206 -2.365 -18.891 1.00 89.31 176 LEU A CA 1
ATOM 1383 C C . LEU A 1 176 ? 3.689 -2.758 -18.736 1.00 89.31 176 LEU A C 1
ATOM 1385 O O . LEU A 1 176 ? 4.506 -1.870 -18.891 1.00 89.31 176 LEU A O 1
ATOM 1389 N N . PRO A 1 177 ? 4.094 -4.016 -18.479 1.00 89.06 177 PRO A N 1
ATOM 1390 C CA . PRO A 1 177 ? 5.501 -4.407 -18.276 1.00 89.06 177 PRO A CA 1
ATOM 1391 C C . PRO A 1 177 ? 6.351 -4.379 -19.544 1.00 89.06 177 PRO A C 1
ATOM 1393 O O . PRO A 1 177 ? 7.577 -4.345 -19.455 1.00 89.06 177 PRO A O 1
ATOM 1396 N N . ASP A 1 178 ? 5.699 -4.399 -20.699 1.00 90.94 178 ASP A N 1
ATOM 1397 C CA . ASP A 1 178 ? 6.350 -4.421 -22.001 1.00 90.94 178 ASP A CA 1
ATOM 1398 C C . ASP A 1 178 ? 6.934 -3.043 -22.352 1.00 90.94 178 ASP A C 1
ATOM 1400 O O . ASP A 1 178 ? 6.799 -2.072 -21.601 1.00 90.94 178 ASP A O 1
ATOM 1404 N N . GLU A 1 179 ? 7.563 -2.944 -23.520 1.00 90.81 179 GLU A N 1
ATOM 1405 C CA . GLU A 1 179 ? 8.169 -1.710 -24.045 1.00 90.81 179 GLU A CA 1
ATOM 1406 C C . GLU A 1 179 ? 7.156 -0.554 -24.189 1.00 90.81 179 GLU A C 1
ATOM 1408 O O . GLU A 1 179 ? 7.513 0.616 -24.063 1.00 90.81 179 GLU A O 1
ATOM 1413 N N . ASP A 1 180 ? 5.868 -0.871 -24.377 1.00 90.25 180 ASP A N 1
ATOM 1414 C CA . ASP A 1 180 ? 4.785 0.118 -24.482 1.00 90.25 180 ASP A CA 1
ATOM 1415 C C . ASP A 1 180 ? 4.492 0.850 -23.164 1.00 90.25 180 ASP A C 1
ATOM 1417 O O . ASP A 1 180 ? 3.889 1.934 -23.157 1.00 90.25 180 ASP A O 1
ATOM 1421 N N . GLY A 1 181 ? 4.925 0.273 -22.043 1.00 92.12 181 GLY A N 1
ATOM 1422 C CA . GLY A 1 181 ? 4.820 0.900 -20.740 1.00 92.12 181 GLY A CA 1
ATOM 1423 C C . GLY A 1 181 ? 5.674 2.163 -20.611 1.00 92.12 181 GLY A C 1
ATOM 1424 O O . GLY A 1 181 ? 6.341 2.621 -21.542 1.00 92.12 181 GLY A O 1
ATOM 1425 N N . LYS A 1 182 ? 5.615 2.793 -19.440 1.00 94.56 182 LYS A N 1
ATOM 1426 C CA . LYS A 1 182 ? 6.399 3.996 -19.139 1.00 94.56 182 LYS A CA 1
ATOM 1427 C C . LYS A 1 182 ? 7.132 3.827 -17.824 1.00 94.56 182 LYS A C 1
ATOM 1429 O O . LYS A 1 182 ? 6.692 3.058 -16.967 1.00 94.56 182 LYS A O 1
ATOM 1434 N N . THR A 1 183 ? 8.242 4.533 -17.691 1.00 94.38 183 THR A N 1
ATOM 1435 C CA . THR A 1 183 ? 8.885 4.802 -16.410 1.00 94.38 183 THR A CA 1
ATOM 1436 C C . THR A 1 183 ? 8.282 6.082 -15.850 1.00 94.38 183 THR A C 1
ATOM 1438 O O . THR A 1 183 ? 8.187 7.089 -16.554 1.00 94.38 183 THR A O 1
ATOM 1441 N N . VAL A 1 184 ? 7.820 6.040 -14.604 1.00 94.75 184 VAL A N 1
ATOM 1442 C CA . VAL A 1 184 ? 7.332 7.233 -13.905 1.00 94.75 184 VAL A CA 1
ATOM 1443 C C . VAL A 1 184 ? 8.508 7.912 -13.236 1.00 94.75 184 VAL A C 1
ATOM 1445 O O . VAL A 1 184 ? 9.205 7.247 -12.495 1.00 94.75 184 VAL A O 1
ATOM 1448 N N . TYR A 1 185 ? 8.683 9.211 -13.442 1.00 94.12 185 TYR A N 1
ATOM 1449 C CA . TYR A 1 185 ? 9.660 10.028 -12.726 1.00 94.12 185 TYR A CA 1
ATOM 1450 C C . TYR A 1 185 ? 8.933 11.018 -11.839 1.00 94.12 185 TYR A C 1
ATOM 1452 O O . TYR A 1 185 ? 7.933 11.604 -12.258 1.00 94.12 185 TYR A O 1
ATOM 1460 N N . PHE A 1 186 ? 9.441 11.249 -10.636 1.00 94.62 186 PHE A N 1
ATOM 1461 C CA . PHE A 1 186 ? 8.979 12.332 -9.781 1.00 94.62 186 PHE A CA 1
ATOM 1462 C C . PHE A 1 186 ? 10.093 12.790 -8.849 1.00 94.62 186 PHE A C 1
ATOM 1464 O O . PHE A 1 186 ? 11.001 12.045 -8.504 1.00 94.62 186 PHE A O 1
ATOM 1471 N N . LYS A 1 187 ? 9.991 14.037 -8.396 1.00 93.12 187 LYS A N 1
ATOM 1472 C CA . LYS A 1 187 ? 10.893 14.614 -7.408 1.00 93.12 187 LYS A CA 1
ATOM 1473 C C . LYS A 1 187 ? 10.228 14.621 -6.042 1.00 93.12 187 LYS A C 1
ATOM 1475 O O . LYS A 1 187 ? 9.210 15.291 -5.851 1.00 93.12 187 LYS A O 1
ATOM 1480 N N . ARG A 1 188 ? 10.842 13.951 -5.070 1.00 91.12 188 ARG A N 1
ATOM 1481 C CA . ARG A 1 188 ? 10.455 14.061 -3.660 1.00 91.12 188 ARG A CA 1
ATOM 1482 C C . ARG A 1 188 ? 10.929 15.404 -3.096 1.00 91.12 188 ARG A C 1
ATOM 1484 O O . ARG A 1 188 ? 12.105 15.746 -3.197 1.00 91.12 188 ARG A O 1
ATOM 1491 N N . VAL A 1 189 ? 10.005 16.193 -2.548 1.00 93.62 189 VAL A N 1
ATOM 1492 C CA . VAL A 1 189 ? 10.304 17.498 -1.918 1.00 93.62 189 VAL A CA 1
ATOM 1493 C C . VAL A 1 189 ? 10.255 17.403 -0.399 1.00 93.62 189 VAL A C 1
ATOM 1495 O O . VAL A 1 189 ? 11.033 18.056 0.290 1.00 93.62 189 VAL A O 1
ATOM 1498 N N . SER A 1 190 ? 9.354 16.575 0.119 1.00 92.00 190 SER A N 1
ATOM 1499 C CA . SER A 1 190 ? 9.244 16.240 1.535 1.00 92.00 190 SER A CA 1
ATOM 1500 C C . SER A 1 190 ? 8.806 14.787 1.680 1.00 92.00 190 SER A C 1
ATOM 1502 O O . SER A 1 190 ? 8.595 14.093 0.682 1.00 92.00 190 SER A O 1
ATOM 1504 N N . ASP A 1 191 ? 8.611 14.322 2.912 1.00 84.94 191 ASP A N 1
ATOM 1505 C CA . ASP A 1 191 ? 8.179 12.946 3.138 1.00 84.94 191 ASP A CA 1
ATOM 1506 C C . ASP A 1 191 ? 6.834 12.603 2.494 1.00 84.94 191 ASP A C 1
ATOM 1508 O O . ASP A 1 191 ? 6.597 11.445 2.156 1.00 84.94 191 ASP A O 1
ATOM 1512 N N . PHE A 1 192 ? 5.990 13.613 2.273 1.00 86.06 192 PHE A N 1
ATOM 1513 C CA . PHE A 1 192 ? 4.624 13.444 1.786 1.00 86.06 192 PHE A CA 1
ATOM 1514 C C . PHE A 1 192 ? 4.354 14.146 0.450 1.00 86.06 192 PHE A C 1
ATOM 1516 O O . PHE A 1 192 ? 3.262 13.993 -0.100 1.00 86.06 192 PHE A O 1
ATOM 1523 N N . GLU A 1 193 ? 5.311 14.920 -0.072 1.00 90.62 193 GLU A N 1
ATOM 1524 C CA . GLU A 1 193 ? 5.128 15.747 -1.266 1.00 90.62 193 GLU A CA 1
ATOM 1525 C C . GLU A 1 193 ? 6.020 15.297 -2.422 1.00 90.62 193 GLU A C 1
ATOM 1527 O O . GLU A 1 193 ? 7.251 15.266 -2.321 1.00 90.62 193 GLU A O 1
ATOM 1532 N N . PHE A 1 194 ? 5.363 15.022 -3.547 1.00 93.00 194 PHE A N 1
ATOM 1533 C CA . PHE A 1 194 ? 5.970 14.600 -4.800 1.00 93.00 194 PHE A CA 1
ATOM 1534 C C . PHE A 1 194 ? 5.597 15.609 -5.888 1.00 93.00 194 PHE A C 1
ATOM 1536 O O . PHE A 1 194 ? 4.421 15.930 -6.075 1.00 93.00 194 PHE A O 1
ATOM 1543 N N . LEU A 1 195 ? 6.594 16.144 -6.588 1.00 92.81 195 LEU A N 1
ATOM 1544 C CA . LEU A 1 195 ? 6.424 17.122 -7.663 1.00 92.81 195 LEU A CA 1
ATOM 1545 C C . LEU A 1 195 ? 7.027 16.604 -8.969 1.00 92.81 195 LEU A C 1
ATOM 1547 O O . LEU A 1 195 ? 7.768 15.630 -8.991 1.00 92.81 195 LEU A O 1
ATOM 1551 N N . SER A 1 196 ? 6.736 17.307 -10.065 1.00 94.00 196 SER A N 1
ATOM 1552 C CA . SER A 1 196 ? 7.351 17.055 -11.376 1.00 94.00 196 SER A CA 1
ATOM 1553 C C . SER A 1 196 ? 7.147 15.632 -11.908 1.00 94.00 196 SER A C 1
ATOM 1555 O O . SER A 1 196 ? 8.054 15.072 -12.510 1.00 94.00 196 SER A O 1
ATOM 1557 N N . HIS A 1 197 ? 5.951 15.070 -11.706 1.00 95.19 197 HIS A N 1
ATOM 1558 C CA . HIS A 1 197 ? 5.578 13.784 -12.288 1.00 95.19 197 HIS A CA 1
ATOM 1559 C C . HIS A 1 197 ? 5.742 13.816 -13.817 1.00 95.19 197 HIS A C 1
ATOM 1561 O O . HIS A 1 197 ? 5.222 14.723 -14.478 1.00 95.19 197 HIS A O 1
ATOM 1567 N N . ALA A 1 198 ? 6.438 12.831 -14.372 1.00 96.19 198 ALA A N 1
ATOM 1568 C CA . ALA A 1 198 ? 6.642 12.661 -15.805 1.00 96.19 198 ALA A CA 1
ATOM 1569 C C . ALA A 1 198 ? 6.600 11.177 -16.185 1.00 96.19 198 ALA A C 1
ATOM 1571 O O . ALA A 1 198 ? 6.852 10.305 -15.357 1.00 96.19 198 ALA A O 1
ATOM 1572 N N . PHE A 1 199 ? 6.263 10.904 -17.445 1.00 95.50 199 PHE A N 1
ATOM 1573 C CA . PHE A 1 199 ? 6.375 9.576 -18.039 1.00 95.50 199 PHE A CA 1
ATOM 1574 C C . PHE A 1 199 ? 7.465 9.605 -19.099 1.00 95.50 199 PHE A C 1
ATOM 1576 O O . PHE A 1 199 ? 7.408 10.443 -20.002 1.00 95.50 199 PHE A O 1
ATOM 1583 N N . GLU A 1 200 ? 8.394 8.664 -19.014 1.00 95.44 200 GLU A N 1
ATOM 1584 C CA . GLU A 1 200 ? 9.403 8.429 -20.042 1.00 95.44 200 GLU A CA 1
ATOM 1585 C C . GLU A 1 200 ? 9.231 7.031 -20.632 1.00 95.44 200 GLU A C 1
ATOM 1587 O O . GLU A 1 200 ? 8.679 6.126 -19.998 1.00 95.44 200 GLU A O 1
ATOM 1592 N N . ASP A 1 201 ? 9.646 6.874 -21.884 1.00 95.94 201 ASP A N 1
ATOM 1593 C CA . ASP A 1 201 ? 9.655 5.577 -22.551 1.00 95.94 201 ASP A CA 1
ATOM 1594 C C . ASP A 1 201 ? 10.695 4.668 -21.886 1.00 95.94 201 ASP A C 1
ATOM 1596 O O . ASP A 1 201 ? 11.736 5.138 -21.433 1.00 95.94 201 ASP A O 1
ATOM 1600 N N . ARG A 1 202 ? 10.405 3.367 -21.785 1.00 90.88 202 ARG A N 1
ATOM 1601 C CA . ARG A 1 202 ? 11.369 2.424 -21.210 1.00 90.88 202 ARG A CA 1
ATOM 1602 C C . ARG A 1 202 ? 12.351 1.973 -22.273 1.00 90.88 202 ARG A C 1
ATOM 1604 O O . ARG A 1 202 ? 11.930 1.590 -23.360 1.00 90.88 202 ARG A O 1
ATOM 1611 N N . ASP A 1 203 ? 13.626 1.915 -21.907 1.00 92.00 203 ASP A N 1
ATOM 1612 C CA . ASP A 1 203 ? 14.651 1.327 -22.773 1.00 92.00 203 ASP A CA 1
ATOM 1613 C C . ASP A 1 203 ? 14.502 -0.197 -22.893 1.00 92.00 203 ASP A C 1
ATOM 1615 O O . ASP A 1 203 ? 14.785 -0.772 -23.940 1.00 92.00 203 ASP A O 1
ATOM 1619 N N . GLU A 1 204 ? 14.047 -0.854 -21.819 1.00 92.62 204 GLU A N 1
ATOM 1620 C CA . GLU A 1 204 ? 13.920 -2.310 -21.728 1.00 92.62 204 GLU A CA 1
ATOM 1621 C C . GLU A 1 204 ? 12.629 -2.710 -20.988 1.00 92.62 204 GLU A C 1
ATOM 1623 O O . GLU A 1 204 ? 12.209 -2.006 -20.055 1.00 92.62 204 GLU A O 1
ATOM 1628 N N . PRO A 1 205 ? 11.988 -3.832 -21.374 1.00 93.19 205 PRO A N 1
ATOM 1629 C CA . PRO A 1 205 ? 10.832 -4.374 -20.665 1.00 93.19 205 PRO A CA 1
ATOM 1630 C C . PRO A 1 205 ? 11.220 -4.893 -19.274 1.00 93.19 205 PRO A C 1
ATOM 1632 O O . PRO A 1 205 ? 12.372 -5.239 -19.011 1.00 93.19 205 PRO A O 1
ATOM 1635 N N . ILE A 1 206 ? 10.240 -4.995 -18.372 1.00 90.88 206 ILE A N 1
ATOM 1636 C CA . ILE A 1 206 ? 10.487 -5.462 -17.001 1.00 90.88 206 ILE A CA 1
ATOM 1637 C C . ILE A 1 206 ? 10.887 -6.951 -17.022 1.00 90.88 206 ILE A C 1
ATOM 1639 O O . ILE A 1 206 ? 10.110 -7.785 -17.502 1.00 90.88 206 ILE A O 1
ATOM 1643 N N . PRO A 1 207 ? 12.052 -7.337 -16.460 1.00 93.81 207 PRO A N 1
ATOM 1644 C CA . PRO A 1 207 ? 12.482 -8.730 -16.440 1.00 93.81 207 PRO A CA 1
ATOM 1645 C C . PRO A 1 207 ? 11.491 -9.626 -15.694 1.00 93.81 207 PRO A C 1
ATOM 1647 O O . PRO A 1 207 ? 11.070 -9.317 -14.578 1.00 93.81 207 PRO A O 1
ATOM 1650 N N . SER A 1 208 ? 11.184 -10.808 -16.241 1.00 90.75 208 SER A N 1
ATOM 1651 C CA . SER A 1 208 ? 10.212 -11.730 -15.630 1.00 90.75 208 SER A CA 1
ATOM 1652 C C . SER A 1 208 ? 10.580 -12.190 -14.216 1.00 90.75 208 SER A C 1
ATOM 1654 O O . SER A 1 208 ? 9.702 -12.626 -13.482 1.00 90.75 208 SER A O 1
ATOM 1656 N N . LYS A 1 209 ? 11.860 -12.106 -13.823 1.00 93.25 209 LYS A N 1
ATOM 1657 C CA . LYS A 1 209 ? 12.313 -12.390 -12.453 1.00 93.25 209 LYS A CA 1
ATOM 1658 C C . LYS A 1 209 ? 11.779 -11.355 -11.458 1.00 93.25 209 LYS A C 1
ATOM 1660 O O . LYS A 1 209 ? 11.250 -11.745 -10.427 1.00 93.25 209 LYS A O 1
ATOM 1665 N N . ILE A 1 210 ? 11.868 -10.069 -11.798 1.00 93.12 210 ILE A N 1
ATOM 1666 C CA . ILE A 1 2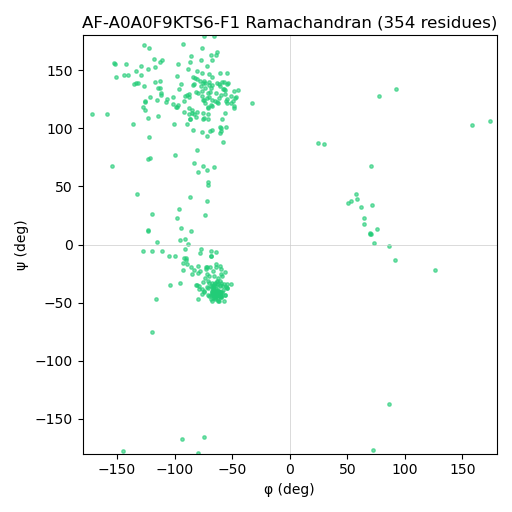10 ? 11.307 -8.969 -11.001 1.00 93.12 210 ILE A CA 1
ATOM 1667 C C . ILE A 1 210 ? 9.782 -9.081 -10.979 1.00 93.12 210 ILE A C 1
ATOM 1669 O O . ILE A 1 210 ? 9.157 -8.984 -9.932 1.00 93.12 210 ILE A O 1
ATOM 1673 N N . MET A 1 211 ? 9.180 -9.426 -12.121 1.00 86.75 211 MET A N 1
ATOM 1674 C CA . MET A 1 211 ? 7.734 -9.640 -12.232 1.00 86.75 211 MET A CA 1
ATOM 1675 C C . MET A 1 211 ? 7.168 -10.810 -11.421 1.00 86.75 211 MET A C 1
ATOM 1677 O O . MET A 1 211 ? 5.963 -11.010 -11.498 1.00 86.75 211 MET A O 1
ATOM 1681 N N . LYS A 1 212 ? 8.005 -11.630 -10.773 1.00 90.25 212 LYS A N 1
ATOM 1682 C CA . LYS A 1 212 ? 7.584 -12.717 -9.873 1.00 90.25 212 LYS A CA 1
ATOM 1683 C C . LYS A 1 212 ? 7.672 -12.331 -8.392 1.00 90.25 212 LYS A C 1
ATOM 1685 O O . LYS A 1 212 ? 7.199 -13.091 -7.554 1.00 90.25 212 LYS A O 1
ATOM 1690 N N . GLN A 1 213 ? 8.286 -11.191 -8.082 1.00 92.94 213 GLN A N 1
ATOM 1691 C CA . GLN A 1 213 ? 8.456 -10.684 -6.719 1.00 92.94 213 GLN A CA 1
ATOM 1692 C C . GLN A 1 213 ? 7.320 -9.749 -6.287 1.00 92.94 213 GLN A C 1
ATOM 1694 O O . GLN A 1 213 ? 7.252 -9.385 -5.122 1.00 92.94 213 GLN A O 1
ATOM 1699 N N . ALA A 1 214 ? 6.461 -9.319 -7.213 1.00 91.31 214 ALA A N 1
ATOM 1700 C CA . ALA A 1 214 ? 5.386 -8.394 -6.904 1.00 91.31 214 ALA A CA 1
ATOM 1701 C C . ALA A 1 214 ? 4.298 -9.057 -6.055 1.00 91.31 214 ALA A C 1
ATOM 1703 O O . ALA A 1 214 ? 3.916 -10.210 -6.265 1.00 91.31 214 ALA A O 1
ATOM 1704 N N . HIS A 1 215 ? 3.801 -8.284 -5.095 1.00 93.56 215 HIS A N 1
ATOM 1705 C CA . HIS A 1 215 ? 2.836 -8.738 -4.108 1.00 93.56 215 HIS A CA 1
ATOM 1706 C C . HIS A 1 215 ? 1.401 -8.554 -4.602 1.00 93.56 215 HIS A C 1
ATOM 1708 O O . HIS A 1 215 ? 1.108 -7.612 -5.345 1.00 93.56 215 HIS A O 1
ATOM 1714 N N . CYS A 1 216 ? 0.492 -9.410 -4.137 1.00 93.44 216 CYS A N 1
ATOM 1715 C CA . CYS A 1 216 ? -0.938 -9.143 -4.216 1.00 93.44 216 CYS A CA 1
ATOM 1716 C C . CYS A 1 216 ? -1.284 -8.084 -3.154 1.00 93.44 216 CYS A C 1
ATOM 1718 O O . CYS A 1 216 ? -1.142 -8.320 -1.954 1.00 93.44 216 CYS A O 1
ATOM 1720 N N . LEU A 1 217 ? -1.595 -6.861 -3.594 1.00 92.88 217 LEU A N 1
ATOM 1721 C CA . LEU A 1 217 ? -1.604 -5.686 -2.712 1.00 92.88 217 LEU A CA 1
ATOM 1722 C C . LEU A 1 217 ? -2.764 -5.688 -1.710 1.00 92.88 217 LEU A C 1
ATOM 1724 O O . LEU A 1 217 ? -2.611 -5.156 -0.613 1.00 92.88 217 LEU A O 1
ATOM 1728 N N . ASP A 1 218 ? -3.905 -6.262 -2.078 1.00 93.75 218 ASP A N 1
ATOM 1729 C CA . ASP A 1 218 ? -5.079 -6.397 -1.217 1.00 93.75 218 ASP A CA 1
ATOM 1730 C C . ASP A 1 218 ? -4.896 -7.494 -0.156 1.00 93.75 218 ASP A C 1
ATOM 1732 O O . ASP A 1 218 ? -5.347 -7.327 0.976 1.00 93.75 218 ASP A O 1
ATOM 1736 N N . GLU A 1 219 ? -4.148 -8.559 -0.459 1.00 94.00 219 GLU A N 1
ATOM 1737 C CA . GLU A 1 219 ? -3.821 -9.624 0.504 1.00 94.00 219 GLU A CA 1
ATOM 1738 C C . GLU A 1 219 ? -2.847 -9.171 1.599 1.00 94.00 219 GLU A C 1
ATOM 1740 O O . GLU A 1 219 ? -2.869 -9.684 2.717 1.00 94.00 219 GLU A O 1
ATOM 1745 N N . MET A 1 220 ? -2.003 -8.175 1.315 1.00 92.38 220 MET A N 1
ATOM 1746 C CA . MET A 1 220 ? -1.069 -7.614 2.301 1.00 92.38 220 MET A CA 1
ATOM 1747 C C . MET A 1 220 ? -1.753 -6.836 3.428 1.00 92.38 220 MET A C 1
ATOM 1749 O O . MET A 1 220 ? -1.109 -6.400 4.386 1.00 92.38 220 MET A O 1
ATOM 1753 N N . ILE A 1 221 ? -3.046 -6.579 3.285 1.00 93.56 221 ILE A N 1
ATOM 1754 C CA . ILE A 1 221 ? -3.759 -5.621 4.096 1.00 93.56 221 ILE A CA 1
ATOM 1755 C C . ILE A 1 221 ? -4.663 -6.351 5.074 1.00 93.56 221 ILE A C 1
ATOM 1757 O O . ILE A 1 221 ? -5.568 -7.092 4.704 1.00 93.56 221 ILE A O 1
ATOM 1761 N N . VAL A 1 222 ? -4.459 -6.073 6.359 1.00 94.62 222 VAL A N 1
ATOM 1762 C CA . VAL A 1 222 ? -5.313 -6.614 7.414 1.00 94.62 222 VAL A CA 1
ATOM 1763 C C . VAL A 1 222 ? -6.677 -5.930 7.347 1.00 94.62 222 VAL A C 1
ATOM 1765 O O . VAL A 1 222 ? -6.820 -4.754 7.695 1.00 94.62 222 VAL A O 1
ATOM 1768 N N . ILE A 1 223 ? -7.687 -6.675 6.900 1.00 96.44 223 ILE A N 1
ATOM 1769 C CA . ILE A 1 223 ? -9.084 -6.239 6.896 1.00 96.44 223 ILE A CA 1
ATOM 1770 C C . ILE A 1 223 ? -9.689 -6.590 8.257 1.00 96.44 223 ILE A C 1
ATOM 1772 O O . ILE A 1 223 ? -9.924 -7.768 8.532 1.00 96.44 223 ILE A O 1
ATOM 1776 N N . PRO A 1 224 ? -9.960 -5.604 9.128 1.00 96.56 224 PRO A N 1
ATOM 1777 C CA . PRO A 1 224 ? -10.523 -5.902 10.431 1.00 96.56 224 PRO A CA 1
ATOM 1778 C C . PRO A 1 224 ? -11.966 -6.373 10.321 1.00 96.56 224 PRO A C 1
ATOM 1780 O O . PRO A 1 224 ? -12.751 -5.873 9.506 1.00 96.56 224 PRO A O 1
ATOM 1783 N N . THR A 1 225 ? -12.351 -7.269 11.223 1.00 97.38 225 THR A N 1
ATOM 1784 C CA . THR A 1 225 ? -13.764 -7.544 11.469 1.00 97.38 225 THR A CA 1
ATOM 1785 C C . THR A 1 225 ? -14.432 -6.334 12.128 1.00 97.38 225 THR A C 1
ATOM 1787 O O . THR A 1 225 ? -13.781 -5.438 12.677 1.00 97.38 225 THR A O 1
ATOM 1790 N N . TYR A 1 226 ? -15.766 -6.299 12.097 1.00 97.25 226 TYR A N 1
ATOM 1791 C CA . TYR A 1 226 ? -16.531 -5.250 12.773 1.00 97.25 226 TYR A CA 1
ATOM 1792 C C . TYR A 1 226 ? -16.183 -5.173 14.270 1.00 97.25 226 TYR A C 1
ATOM 1794 O O . TYR A 1 226 ? -15.990 -4.085 14.805 1.00 97.25 226 TYR A O 1
ATOM 1802 N N . GLU A 1 227 ? -16.071 -6.322 14.939 1.00 97.06 227 GLU A N 1
ATOM 1803 C CA . GLU A 1 227 ? -15.777 -6.407 16.373 1.00 97.06 227 GLU A CA 1
ATOM 1804 C C . GLU A 1 227 ? -14.358 -5.926 16.689 1.00 97.06 227 GLU A C 1
ATOM 1806 O O . GLU A 1 227 ? -14.185 -5.136 17.614 1.00 97.06 227 GLU A O 1
ATOM 1811 N N . GLN A 1 228 ? -13.367 -6.286 15.866 1.00 95.88 228 GLN A N 1
ATOM 1812 C CA . GLN A 1 228 ? -11.987 -5.803 16.007 1.00 95.88 228 GLN A CA 1
ATOM 1813 C C . GLN A 1 228 ? -11.897 -4.283 15.843 1.00 95.88 228 GLN A C 1
ATOM 1815 O O . GLN A 1 228 ? -11.339 -3.594 16.693 1.00 95.88 228 GLN A O 1
ATOM 1820 N N . ALA A 1 229 ? -12.504 -3.730 14.787 1.00 96.62 229 ALA A N 1
ATOM 1821 C CA . ALA A 1 229 ? -12.508 -2.284 14.569 1.00 96.62 229 ALA A CA 1
ATOM 1822 C C . ALA A 1 229 ? -13.239 -1.526 15.695 1.00 96.62 229 ALA A C 1
ATOM 1824 O O . ALA A 1 229 ? -12.867 -0.398 16.024 1.00 96.62 229 ALA A O 1
ATOM 1825 N N . HIS A 1 230 ? -14.270 -2.133 16.291 1.00 96.50 230 HIS A N 1
ATOM 1826 C CA . HIS A 1 230 ? -14.966 -1.593 17.456 1.00 96.50 230 HIS A CA 1
ATOM 1827 C C . HIS A 1 230 ? -14.093 -1.656 18.720 1.00 96.50 230 HIS A C 1
ATOM 1829 O O . HIS A 1 230 ? -14.003 -0.666 19.444 1.00 96.50 230 HIS A O 1
ATOM 1835 N N . ALA A 1 231 ? -13.405 -2.773 18.964 1.00 95.50 231 ALA A N 1
ATOM 1836 C CA . ALA A 1 231 ? -12.482 -2.917 20.088 1.00 95.50 231 ALA A CA 1
ATOM 1837 C C . ALA A 1 231 ? -11.349 -1.882 20.024 1.00 95.50 231 ALA A C 1
ATOM 1839 O O . ALA A 1 231 ? -11.107 -1.168 20.999 1.00 95.50 231 ALA A O 1
ATOM 1840 N N . TRP A 1 232 ? -10.748 -1.698 18.842 1.00 95.25 232 TRP A N 1
ATOM 1841 C CA . TRP A 1 232 ? -9.726 -0.675 18.601 1.00 95.25 232 TRP A CA 1
ATOM 1842 C C . TRP A 1 232 ? -10.237 0.735 18.863 1.00 95.25 232 TRP A C 1
ATOM 1844 O O . TRP A 1 232 ? -9.535 1.540 19.468 1.00 95.25 232 TRP A O 1
ATOM 1854 N N . LEU A 1 233 ? -11.467 1.042 18.444 1.00 96.00 233 LEU A N 1
ATOM 1855 C CA . LEU A 1 233 ? -12.082 2.344 18.688 1.00 96.00 233 LEU A CA 1
ATOM 1856 C C . LEU A 1 233 ? -12.241 2.637 20.187 1.00 96.00 233 LEU A C 1
ATOM 1858 O O . LEU A 1 233 ? -11.991 3.763 20.615 1.00 96.00 233 LEU A O 1
ATOM 1862 N N . HIS A 1 234 ? -12.641 1.637 20.973 1.00 95.88 234 HIS A N 1
ATOM 1863 C CA . HIS A 1 234 ? -12.899 1.788 22.405 1.00 95.88 234 HIS A CA 1
ATOM 1864 C C . HIS A 1 234 ? -11.682 1.511 23.296 1.00 95.88 234 HIS A C 1
ATOM 1866 O O . HIS A 1 234 ? -11.766 1.706 24.508 1.00 95.88 234 HIS A O 1
ATOM 1872 N N . GLY A 1 235 ? -10.553 1.097 22.715 1.00 93.69 235 GLY A N 1
ATOM 1873 C CA . GLY A 1 235 ? -9.354 0.733 23.465 1.00 93.69 235 GLY A CA 1
ATOM 1874 C C . GLY A 1 235 ? -9.553 -0.495 24.351 1.00 93.69 235 GLY A C 1
ATOM 1875 O O . GLY A 1 235 ? -8.824 -0.659 25.324 1.00 93.69 235 GLY A O 1
ATOM 1876 N N . THR A 1 236 ? -10.533 -1.344 24.037 1.00 89.62 236 THR A N 1
ATOM 1877 C CA . THR A 1 236 ? -10.735 -2.637 24.702 1.00 89.62 236 THR A CA 1
ATOM 1878 C C . THR A 1 236 ? -9.885 -3.703 24.021 1.00 89.62 236 THR A C 1
ATOM 1880 O O . THR A 1 236 ? -10.386 -4.791 23.759 1.00 89.62 236 THR A O 1
ATOM 1883 N N . ASP A 1 237 ? -8.643 -3.361 23.657 1.00 73.00 237 ASP A N 1
ATOM 1884 C CA . ASP A 1 237 ? -7.681 -4.324 23.126 1.00 73.00 237 ASP A CA 1
ATOM 1885 C C . ASP A 1 237 ? -7.495 -5.397 24.209 1.00 73.00 237 ASP A C 1
ATOM 1887 O O . ASP A 1 237 ? -6.760 -5.204 25.176 1.00 73.00 237 ASP A O 1
ATOM 1891 N N . GLU A 1 238 ? -8.206 -6.520 24.072 1.00 60.69 238 GLU A N 1
ATOM 1892 C CA . GLU A 1 238 ? -7.928 -7.778 24.769 1.00 60.69 238 GLU A CA 1
ATOM 1893 C C . GLU A 1 238 ? -6.642 -8.387 24.176 1.00 60.69 238 GLU A C 1
ATOM 1895 O O . GLU A 1 238 ? -6.601 -9.549 23.787 1.00 60.69 238 GLU A O 1
ATOM 1900 N N . ASP A 1 239 ? -5.572 -7.588 24.107 1.00 56.75 239 ASP A N 1
ATOM 1901 C CA . ASP A 1 239 ? -4.208 -7.984 23.733 1.00 56.75 239 ASP A CA 1
ATOM 1902 C C . ASP A 1 239 ? -3.563 -8.825 24.863 1.00 56.75 239 ASP A C 1
ATOM 1904 O O . ASP A 1 239 ? -2.382 -8.683 25.173 1.00 56.75 239 ASP A O 1
ATOM 1908 N N . GLU A 1 240 ? -4.339 -9.689 25.530 1.00 49.22 240 GLU A N 1
ATOM 1909 C CA . GLU A 1 240 ? -3.853 -10.524 26.635 1.00 49.22 240 GLU A CA 1
ATOM 1910 C C . GLU A 1 240 ? -3.786 -12.027 26.334 1.00 49.22 240 GLU A C 1
ATOM 1912 O O . GLU A 1 240 ? -3.213 -12.757 27.138 1.00 49.22 240 GLU A O 1
ATOM 1917 N N . SER A 1 241 ? -4.251 -12.521 25.182 1.00 48.72 241 SER A N 1
ATOM 1918 C CA . SER A 1 241 ? -3.956 -13.910 24.786 1.00 48.72 241 SER A CA 1
ATOM 1919 C C . SER A 1 241 ? -4.387 -14.242 23.362 1.00 48.72 241 SER A C 1
ATOM 1921 O O . SER A 1 241 ? -5.580 -14.336 23.087 1.00 48.72 241 SER A O 1
ATOM 1923 N N . ASP A 1 242 ? -3.422 -14.476 22.487 1.00 42.94 242 ASP A N 1
ATOM 1924 C CA . ASP A 1 242 ? -3.211 -15.748 21.777 1.00 42.94 242 ASP A CA 1
ATOM 1925 C C . ASP A 1 242 ? -2.386 -15.417 20.530 1.00 42.94 242 ASP A C 1
ATOM 1927 O O . ASP A 1 242 ? -2.869 -14.889 19.527 1.00 42.94 242 ASP A O 1
ATOM 1931 N N . ASP A 1 243 ? -1.101 -15.738 20.637 1.00 42.19 243 ASP A N 1
ATOM 1932 C CA . ASP A 1 243 ? -0.330 -16.271 19.525 1.00 42.19 243 ASP A CA 1
ATOM 1933 C C . ASP A 1 243 ? -1.259 -17.132 18.637 1.00 42.19 243 ASP A C 1
ATOM 1935 O O . ASP A 1 243 ? -1.901 -18.051 19.155 1.00 42.19 243 ASP A O 1
ATOM 1939 N N . PRO A 1 244 ? -1.428 -16.841 17.336 1.00 47.91 244 PRO A N 1
ATOM 1940 C CA . PRO A 1 244 ? -2.332 -17.592 16.469 1.00 47.91 244 PRO A CA 1
ATOM 1941 C C . PRO A 1 244 ? -1.803 -18.993 16.100 1.00 47.91 244 PRO A C 1
ATOM 1943 O O . PRO A 1 244 ? -2.220 -19.558 15.086 1.00 47.91 244 PRO A O 1
ATOM 1946 N N . GLU A 1 245 ? -0.944 -19.596 16.926 1.00 46.69 245 GLU A N 1
ATOM 1947 C CA . GLU A 1 245 ? -0.693 -21.033 16.915 1.00 46.69 245 GLU A CA 1
ATOM 1948 C C . GLU A 1 245 ? -1.701 -21.748 17.835 1.00 46.69 245 GLU A C 1
ATOM 1950 O O . GLU A 1 245 ? -1.757 -21.555 19.043 1.00 46.69 245 GLU A O 1
ATOM 1955 N N . GLU A 1 246 ? -2.513 -22.620 17.237 1.00 46.94 246 GLU A N 1
ATOM 1956 C CA . GLU A 1 246 ? -3.346 -23.617 17.925 1.00 46.94 246 GLU A CA 1
ATOM 1957 C C . GLU A 1 246 ? -4.563 -23.139 18.737 1.00 46.94 246 GLU A C 1
ATOM 1959 O O . GLU A 1 246 ? -4.713 -23.428 19.926 1.00 46.94 246 GLU A O 1
ATOM 1964 N N . LYS A 1 247 ? -5.587 -22.613 18.053 1.00 41.62 247 LYS A N 1
ATOM 1965 C CA . LYS A 1 247 ? -6.975 -22.933 18.452 1.00 41.62 247 LYS A CA 1
ATOM 1966 C C . LYS A 1 247 ? -7.988 -22.821 17.308 1.00 41.62 247 LYS A C 1
ATOM 1968 O O . LYS A 1 247 ? -8.917 -22.021 17.321 1.00 41.62 247 LYS A O 1
ATOM 1973 N N . LYS A 1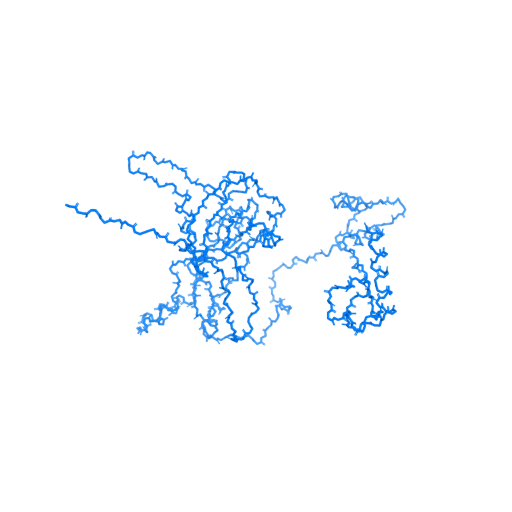 248 ? -7.867 -23.717 16.319 1.00 41.34 248 LYS A N 1
ATOM 1974 C CA . LYS A 1 248 ? -8.989 -24.073 15.432 1.00 41.34 248 LYS A CA 1
ATOM 1975 C C . LYS A 1 248 ? -9.855 -25.140 16.100 1.00 41.34 248 LYS A C 1
ATOM 1977 O O . LYS A 1 248 ? -9.592 -26.333 15.993 1.00 41.34 248 LYS A O 1
ATOM 1982 N N . SER A 1 249 ? -10.954 -24.705 16.706 1.00 47.62 249 SER A N 1
ATOM 1983 C CA . SER A 1 249 ? -12.145 -25.540 16.873 1.00 47.62 249 SER A CA 1
ATOM 1984 C C . SER A 1 249 ? -13.351 -24.861 16.224 1.00 47.62 249 SER A C 1
ATOM 1986 O O . SER A 1 249 ? -14.022 -24.042 16.845 1.00 47.62 249 SER A O 1
ATOM 1988 N N . SER A 1 250 ? -13.617 -25.179 14.957 1.00 41.03 250 SER A N 1
ATOM 1989 C CA . SER A 1 250 ? -14.924 -25.678 14.490 1.00 41.03 250 SER A CA 1
ATOM 1990 C C . SER A 1 250 ? -14.935 -25.807 12.962 1.00 41.03 250 SER A C 1
ATOM 1992 O O . SER A 1 250 ? -14.943 -24.836 12.218 1.00 41.03 250 SER A O 1
ATOM 1994 N N . GLU A 1 251 ? -14.866 -27.069 12.534 1.00 50.88 251 GLU A N 1
ATOM 1995 C CA . GLU A 1 251 ? -15.464 -27.658 11.330 1.00 50.88 251 GLU A CA 1
ATOM 1996 C C . GLU A 1 251 ? -15.674 -26.760 10.099 1.00 50.88 251 GLU A C 1
ATOM 1998 O O . GLU A 1 251 ? -16.782 -26.311 9.805 1.00 50.88 251 GLU A O 1
ATOM 2003 N N . LYS A 1 252 ? -14.627 -26.652 9.275 1.00 43.44 252 LYS A N 1
ATOM 2004 C CA . LYS A 1 252 ? -14.760 -26.754 7.814 1.00 43.44 252 LYS A CA 1
ATOM 2005 C C . LYS A 1 252 ? -13.411 -27.127 7.198 1.00 43.44 252 LYS A C 1
ATOM 2007 O O . LYS A 1 252 ? -12.457 -26.370 7.315 1.00 43.44 252 LYS A O 1
ATOM 2012 N N . GLU A 1 253 ? -13.370 -28.346 6.658 1.00 48.19 253 GLU A N 1
ATOM 2013 C CA . GLU A 1 253 ? -12.348 -28.961 5.794 1.00 48.19 253 GLU A CA 1
ATOM 2014 C C . GLU A 1 253 ? -10.929 -28.386 5.893 1.00 48.19 253 GLU A C 1
ATOM 2016 O O . GLU A 1 253 ? -10.503 -27.539 5.116 1.00 48.19 253 GLU A O 1
ATOM 2021 N N . ALA A 1 254 ? -10.169 -28.931 6.845 1.00 42.66 254 ALA A N 1
ATOM 2022 C CA . ALA A 1 254 ? -8.721 -28.959 6.753 1.00 42.66 254 ALA A CA 1
ATOM 2023 C C . ALA A 1 254 ? -8.334 -29.906 5.606 1.00 42.66 254 ALA A C 1
ATOM 2025 O O . ALA A 1 254 ? -8.303 -31.127 5.784 1.00 42.66 254 ALA A O 1
ATOM 2026 N N . GLU A 1 255 ? -8.038 -29.350 4.432 1.00 52.38 255 GLU A N 1
ATOM 2027 C CA . GLU A 1 255 ? -7.083 -29.989 3.534 1.00 52.38 255 GLU A CA 1
ATOM 2028 C C . GLU A 1 255 ? -5.770 -30.077 4.307 1.00 52.38 255 GLU A C 1
ATOM 2030 O O . GLU A 1 255 ? -5.070 -29.093 4.534 1.00 52.38 255 GLU A O 1
ATOM 2035 N N . LYS A 1 256 ? -5.505 -31.269 4.836 1.00 58.12 256 LYS A N 1
ATOM 2036 C CA . LYS A 1 256 ? -4.227 -31.614 5.435 1.00 58.12 256 LYS A CA 1
ATOM 2037 C C . LYS A 1 256 ? -3.194 -31.409 4.333 1.00 58.12 256 LYS A C 1
ATOM 2039 O O . LYS A 1 256 ? -3.198 -32.185 3.379 1.00 58.12 256 LYS A O 1
ATOM 2044 N N . GLU A 1 257 ? -2.375 -30.362 4.435 1.00 58.72 257 GLU A N 1
ATOM 2045 C CA . GLU A 1 257 ? -1.203 -30.212 3.579 1.00 58.72 257 GLU A CA 1
ATOM 2046 C C . GLU A 1 257 ? -0.371 -31.477 3.744 1.00 58.72 257 GLU A C 1
ATOM 2048 O O . GLU A 1 257 ? 0.255 -31.738 4.771 1.00 58.72 257 GLU A O 1
ATOM 2053 N N . GLU A 1 258 ? -0.502 -32.350 2.756 1.00 81.88 258 GLU A N 1
ATOM 2054 C CA . GLU A 1 258 ? 0.211 -33.602 2.713 1.00 81.88 258 GLU A CA 1
ATOM 2055 C C . GLU A 1 258 ? 1.681 -33.262 2.497 1.00 81.88 258 GLU A C 1
ATOM 2057 O O . GLU A 1 258 ? 2.025 -32.596 1.511 1.00 81.88 258 GLU A O 1
ATOM 2062 N N . SER A 1 259 ? 2.521 -33.678 3.449 1.00 90.31 259 SER A N 1
ATOM 2063 C CA . SER A 1 259 ? 3.953 -33.424 3.394 1.00 90.31 259 SER A CA 1
ATOM 2064 C C . SER A 1 259 ? 4.512 -33.935 2.064 1.00 90.31 259 SER A C 1
ATOM 2066 O O . SER A 1 259 ? 4.013 -34.908 1.489 1.00 90.31 259 SER A O 1
ATOM 2068 N N . LEU A 1 260 ? 5.544 -33.273 1.541 1.00 92.19 260 LEU A N 1
ATOM 2069 C CA . LEU A 1 260 ? 6.178 -33.700 0.292 1.00 92.19 260 LEU A CA 1
ATOM 2070 C C . LEU A 1 260 ? 6.619 -35.174 0.368 1.00 92.19 260 LEU A C 1
ATOM 2072 O O . LEU A 1 260 ? 6.470 -35.915 -0.600 1.00 92.19 260 LEU A O 1
ATOM 2076 N N . GLU A 1 261 ? 7.094 -35.606 1.538 1.00 94.12 261 GLU A N 1
ATOM 2077 C CA . GLU A 1 261 ? 7.477 -36.990 1.813 1.00 94.12 261 GLU A CA 1
ATOM 2078 C C . GLU A 1 261 ? 6.297 -37.964 1.657 1.00 94.12 261 GLU A C 1
ATOM 2080 O O . GLU A 1 261 ? 6.442 -39.001 1.007 1.00 94.12 261 GLU A O 1
ATOM 2085 N N . ASP A 1 262 ? 5.114 -37.617 2.172 1.00 95.25 262 ASP A N 1
ATOM 2086 C CA . ASP A 1 262 ? 3.907 -38.439 2.027 1.00 95.25 262 ASP A CA 1
ATOM 2087 C C . ASP A 1 262 ? 3.448 -38.533 0.562 1.00 95.25 262 ASP A C 1
ATOM 2089 O O . ASP A 1 262 ? 3.057 -39.610 0.102 1.00 95.25 262 ASP A O 1
ATOM 2093 N N . LYS A 1 263 ? 3.544 -37.431 -0.199 1.00 95.50 263 LYS A N 1
ATOM 2094 C CA . LYS A 1 263 ? 3.229 -37.422 -1.639 1.00 95.50 263 LYS A CA 1
ATOM 2095 C C . LYS A 1 263 ? 4.180 -38.321 -2.426 1.00 95.50 263 LYS A C 1
ATOM 2097 O O . LYS A 1 263 ? 3.722 -39.094 -3.264 1.00 95.50 263 LYS A O 1
ATOM 2102 N N . LEU A 1 264 ? 5.483 -38.250 -2.142 1.00 96.44 264 LEU A N 1
ATOM 2103 C CA . LEU A 1 264 ? 6.502 -39.053 -2.823 1.00 96.44 264 LEU A CA 1
ATOM 2104 C C . LEU A 1 264 ? 6.367 -40.546 -2.499 1.00 96.44 264 LEU A C 1
ATOM 2106 O O . LEU A 1 264 ? 6.435 -41.367 -3.409 1.00 96.44 264 LEU A O 1
ATOM 2110 N N . LYS A 1 265 ? 6.079 -40.907 -1.241 1.00 96.50 265 LYS A N 1
ATOM 2111 C CA . LYS A 1 265 ? 5.856 -42.306 -0.822 1.00 96.50 265 LYS A CA 1
ATOM 2112 C C . LYS A 1 265 ? 4.632 -42.963 -1.466 1.00 96.50 265 LYS A C 1
ATOM 2114 O O . LYS A 1 265 ? 4.521 -44.186 -1.466 1.00 96.50 265 LYS A O 1
ATOM 2119 N N . LYS A 1 266 ? 3.690 -42.173 -1.988 1.00 97.00 266 LYS A N 1
ATOM 2120 C CA . LYS A 1 266 ? 2.501 -42.673 -2.696 1.00 97.00 266 LYS A CA 1
ATOM 2121 C C . LYS A 1 266 ? 2.704 -42.834 -4.203 1.00 97.00 266 LYS A C 1
ATOM 2123 O O . LYS A 1 266 ? 1.834 -43.416 -4.852 1.00 97.00 266 LYS A O 1
ATOM 2128 N N . MET A 1 267 ? 3.793 -42.310 -4.765 1.00 97.00 267 MET A N 1
ATOM 2129 C CA . MET A 1 267 ? 4.102 -42.448 -6.188 1.00 97.00 267 MET A CA 1
ATOM 2130 C C . MET A 1 267 ? 4.779 -43.789 -6.464 1.00 97.00 267 MET A C 1
ATOM 2132 O O . MET A 1 267 ? 5.596 -44.258 -5.678 1.00 97.00 267 MET A O 1
ATOM 2136 N N . ASP A 1 268 ? 4.458 -44.398 -7.603 1.00 97.50 268 ASP A N 1
ATOM 2137 C CA . ASP A 1 268 ? 5.185 -45.569 -8.083 1.00 97.50 268 ASP A CA 1
ATOM 2138 C C . ASP A 1 268 ? 6.547 -45.168 -8.679 1.00 97.50 268 ASP A C 1
ATOM 2140 O O . ASP A 1 268 ? 6.851 -43.991 -8.915 1.00 97.50 268 ASP A O 1
ATOM 2144 N N . ARG A 1 269 ? 7.397 -46.163 -8.953 1.00 96.81 269 ARG A N 1
ATOM 2145 C CA . ARG A 1 269 ? 8.725 -45.939 -9.544 1.00 96.81 269 ARG A CA 1
ATOM 2146 C C . ARG A 1 269 ? 8.720 -45.064 -10.805 1.00 96.81 269 ARG A C 1
ATOM 2148 O O . ARG A 1 269 ? 9.708 -44.370 -11.057 1.00 96.81 269 ARG A O 1
ATOM 2155 N N . ASP A 1 270 ? 7.686 -45.145 -11.639 1.00 96.81 270 ASP A N 1
ATOM 2156 C CA . ASP A 1 270 ? 7.612 -44.353 -12.869 1.00 96.81 270 ASP A CA 1
ATOM 2157 C C . ASP A 1 270 ? 7.186 -42.905 -12.574 1.00 96.81 270 ASP A C 1
ATOM 2159 O O . ASP A 1 270 ? 7.819 -41.987 -13.098 1.00 96.81 270 ASP A O 1
ATOM 2163 N N . GLY A 1 271 ? 6.262 -42.683 -11.634 1.00 96.94 271 GLY A N 1
ATOM 2164 C CA . GLY A 1 271 ? 5.923 -41.354 -11.119 1.00 96.94 271 GLY A CA 1
ATOM 2165 C C . GLY A 1 271 ? 7.120 -40.630 -10.496 1.00 96.94 271 GLY A C 1
ATOM 2166 O O . GLY A 1 2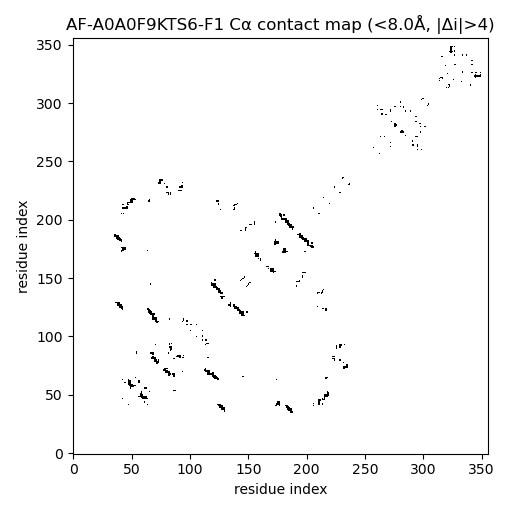71 ? 7.352 -39.455 -10.781 1.00 96.94 271 GLY A O 1
ATOM 2167 N N . LEU A 1 272 ? 7.965 -41.342 -9.743 1.00 97.12 272 LEU A N 1
ATOM 2168 C CA . LEU A 1 272 ? 9.199 -40.771 -9.186 1.00 97.12 272 LEU A CA 1
ATOM 2169 C C . LEU A 1 272 ? 10.204 -40.353 -10.278 1.00 97.12 272 LEU A C 1
ATOM 2171 O O . LEU A 1 272 ? 10.891 -39.338 -10.136 1.00 97.12 272 LEU A O 1
ATOM 2175 N N . LYS A 1 273 ? 10.295 -41.094 -11.395 1.00 96.69 273 LYS A N 1
ATOM 2176 C CA . LYS A 1 273 ? 11.153 -40.708 -12.535 1.00 96.69 273 LYS A CA 1
ATOM 2177 C C . LYS A 1 273 ? 10.646 -39.449 -13.227 1.00 96.69 273 LYS A C 1
ATOM 2179 O O . LYS A 1 273 ? 11.468 -38.627 -13.640 1.00 96.69 273 LYS A O 1
ATOM 2184 N N . ASP A 1 274 ? 9.332 -39.322 -13.379 1.00 97.31 274 ASP A N 1
ATOM 2185 C CA . ASP A 1 274 ? 8.719 -38.147 -13.994 1.00 97.31 274 ASP A CA 1
ATOM 2186 C C . ASP A 1 274 ? 8.929 -36.909 -13.117 1.00 97.31 274 ASP A C 1
ATOM 2188 O O . ASP A 1 274 ? 9.397 -35.891 -13.630 1.00 97.31 274 ASP A O 1
ATOM 2192 N N . TYR A 1 275 ? 8.756 -37.037 -11.796 1.00 95.94 275 TYR A N 1
ATOM 2193 C CA . TYR A 1 275 ? 9.049 -35.969 -10.834 1.00 95.94 275 TYR A CA 1
ATOM 2194 C C . TYR A 1 275 ? 10.511 -35.490 -10.920 1.00 95.94 275 TYR A C 1
ATOM 2196 O O . TYR A 1 275 ? 10.776 -34.300 -11.082 1.00 95.94 275 TYR A O 1
ATOM 2204 N N . ILE A 1 276 ? 11.485 -36.413 -10.921 1.00 96.62 276 ILE A N 1
ATOM 2205 C CA . ILE A 1 276 ? 12.919 -36.082 -11.071 1.00 96.62 276 ILE A CA 1
ATOM 2206 C C . ILE A 1 276 ? 13.202 -35.326 -12.379 1.00 96.62 276 ILE A C 1
ATOM 2208 O O . ILE A 1 276 ? 14.088 -34.465 -12.429 1.00 96.62 276 ILE A O 1
ATOM 2212 N N . LYS A 1 277 ? 12.490 -35.671 -13.457 1.00 96.69 277 LYS A N 1
ATOM 2213 C CA . LYS A 1 277 ? 12.662 -35.059 -14.777 1.00 96.69 277 LYS A CA 1
ATOM 2214 C C . LYS A 1 277 ? 12.036 -33.665 -14.847 1.00 96.69 277 LYS A C 1
ATOM 2216 O O . LYS A 1 277 ? 12.628 -32.791 -15.483 1.00 96.69 277 LYS A O 1
ATOM 2221 N N . GLU A 1 278 ? 10.879 -33.470 -14.221 1.00 95.69 278 GLU A N 1
ATOM 2222 C CA . GLU A 1 278 ? 10.166 -32.191 -14.157 1.00 95.69 278 GLU A CA 1
ATOM 2223 C C . GLU A 1 278 ? 10.936 -31.164 -13.315 1.00 95.69 278 GLU A C 1
ATOM 2225 O O . GLU A 1 278 ? 11.254 -30.083 -13.816 1.00 95.69 278 GLU A O 1
ATOM 2230 N N . GLU A 1 279 ? 11.379 -31.563 -12.119 1.00 94.69 279 GLU A N 1
ATOM 2231 C CA . GLU A 1 279 ? 12.180 -30.736 -11.201 1.00 94.69 279 GLU A CA 1
ATOM 2232 C C . GLU A 1 279 ? 13.665 -30.629 -11.601 1.00 94.69 279 GLU A C 1
ATOM 2234 O O . GLU A 1 279 ? 14.450 -29.908 -10.988 1.00 94.69 279 GLU A O 1
ATOM 2239 N N . LYS A 1 280 ? 14.083 -31.333 -12.663 1.00 94.69 280 LYS A N 1
ATOM 2240 C CA . LYS A 1 280 ? 15.455 -31.318 -13.209 1.00 94.69 280 LYS A CA 1
ATOM 2241 C C . LYS A 1 280 ? 16.544 -31.630 -12.166 1.00 94.69 280 LYS A C 1
ATOM 2243 O O . LYS A 1 280 ? 17.655 -31.110 -12.263 1.00 94.69 280 LYS A O 1
ATOM 2248 N N . LEU A 1 281 ? 16.277 -32.548 -11.233 1.00 91.44 281 LEU A N 1
ATOM 2249 C CA . LEU A 1 281 ? 17.166 -32.855 -10.095 1.00 91.44 281 LEU A CA 1
ATOM 2250 C C . LEU A 1 281 ? 18.498 -33.534 -10.481 1.00 91.44 281 LEU A C 1
ATOM 2252 O O . LEU A 1 281 ? 19.386 -33.698 -9.649 1.00 91.44 281 LEU A O 1
ATOM 2256 N N . GLY A 1 282 ? 18.663 -33.964 -11.737 1.00 93.75 282 GLY A N 1
ATOM 2257 C CA . GLY A 1 282 ? 19.918 -34.549 -12.234 1.00 93.75 282 GLY A CA 1
ATOM 2258 C C . GLY A 1 282 ? 20.266 -35.937 -11.671 1.00 93.75 282 GLY A C 1
ATOM 2259 O O . GLY A 1 282 ? 21.364 -36.439 -11.915 1.00 93.75 282 GLY A O 1
ATOM 2260 N N . ILE A 1 283 ? 19.344 -36.583 -10.951 1.00 94.25 283 ILE A N 1
ATOM 2261 C CA . ILE A 1 283 ? 19.540 -37.898 -10.325 1.00 94.25 283 ILE A CA 1
ATOM 2262 C C . ILE A 1 283 ? 19.469 -39.009 -11.387 1.00 94.25 283 ILE A C 1
ATOM 2264 O O . ILE A 1 283 ? 18.542 -39.069 -12.197 1.00 94.25 283 ILE A O 1
ATOM 2268 N N . ARG A 1 284 ? 20.439 -39.935 -11.386 1.00 94.31 284 ARG A N 1
ATOM 2269 C CA . ARG A 1 284 ? 20.431 -41.136 -12.246 1.00 94.31 284 ARG A CA 1
ATOM 2270 C C . ARG A 1 284 ? 19.965 -42.360 -11.455 1.00 94.31 284 ARG A C 1
ATOM 2272 O O . ARG A 1 284 ? 20.749 -42.945 -10.712 1.00 94.31 284 ARG A O 1
ATOM 2279 N N . ILE A 1 285 ? 18.720 -42.787 -11.663 1.00 94.94 285 ILE A N 1
ATOM 2280 C CA . ILE A 1 285 ? 18.150 -43.961 -10.983 1.00 94.94 285 ILE A CA 1
ATOM 2281 C C . ILE A 1 285 ? 18.742 -45.260 -11.554 1.00 94.94 285 ILE A C 1
ATOM 2283 O O . ILE A 1 285 ? 18.598 -45.559 -12.741 1.00 94.94 285 ILE A O 1
ATOM 2287 N N . LYS A 1 286 ? 19.377 -46.071 -10.699 1.00 96.00 286 LYS A N 1
ATOM 2288 C CA . LYS A 1 286 ? 19.815 -47.436 -11.043 1.00 96.00 286 LYS A CA 1
ATOM 2289 C C . LYS A 1 286 ? 18.637 -48.409 -10.941 1.00 96.00 286 LYS A C 1
ATOM 2291 O O . LYS A 1 286 ? 17.761 -48.245 -10.099 1.00 96.00 286 LYS A O 1
ATOM 2296 N N . ALA A 1 287 ? 18.632 -49.462 -11.759 1.00 94.94 287 ALA A N 1
ATOM 2297 C CA . ALA A 1 287 ? 17.576 -50.485 -11.739 1.00 94.94 287 ALA A CA 1
ATOM 2298 C C . ALA A 1 287 ? 17.505 -51.287 -10.422 1.00 94.94 287 ALA A C 1
ATOM 2300 O O . ALA A 1 287 ? 16.501 -51.938 -10.171 1.00 94.94 287 ALA A O 1
ATOM 2301 N N . SER A 1 288 ? 18.561 -51.245 -9.606 1.00 95.56 288 SER A N 1
ATOM 2302 C CA . SER A 1 288 ? 18.671 -51.982 -8.345 1.00 95.56 288 SER A CA 1
ATOM 2303 C C . SER A 1 288 ? 18.159 -51.235 -7.113 1.00 95.56 288 SER A C 1
ATOM 2305 O O . SER A 1 288 ? 18.059 -51.867 -6.072 1.00 95.56 288 SER A O 1
ATOM 2307 N N . LEU A 1 289 ? 17.917 -49.922 -7.200 1.00 96.62 289 LEU A N 1
ATOM 2308 C CA . LEU A 1 289 ? 17.390 -49.139 -6.072 1.00 96.62 289 LEU A CA 1
ATOM 2309 C C . LEU A 1 289 ? 15.909 -49.445 -5.897 1.00 96.62 289 LEU A C 1
ATOM 2311 O O . LEU A 1 289 ? 15.220 -49.551 -6.916 1.00 96.62 289 LEU A O 1
ATOM 2315 N N . ASP A 1 290 ? 15.430 -49.582 -4.668 1.00 97.19 290 ASP A N 1
ATOM 2316 C CA . ASP A 1 290 ? 13.996 -49.672 -4.388 1.00 97.19 290 ASP A CA 1
ATOM 2317 C C . ASP A 1 290 ? 13.332 -48.279 -4.407 1.00 97.19 290 ASP A C 1
ATOM 2319 O O . ASP A 1 290 ? 13.952 -47.292 -4.806 1.00 97.19 290 ASP A O 1
ATOM 2323 N N . GLU A 1 291 ? 12.025 -48.210 -4.148 1.00 97.06 291 GLU A N 1
ATOM 2324 C CA . GLU A 1 291 ? 11.273 -46.947 -4.207 1.00 97.06 291 GLU A CA 1
ATOM 2325 C C . GLU A 1 291 ? 11.634 -46.016 -3.038 1.00 97.06 291 GLU A C 1
ATOM 2327 O O . GLU A 1 291 ? 11.798 -44.816 -3.257 1.00 97.06 291 GLU A O 1
ATOM 2332 N N . ASP A 1 292 ? 11.869 -46.563 -1.844 1.00 96.50 292 ASP A N 1
ATOM 2333 C CA . ASP A 1 292 ? 12.232 -45.801 -0.643 1.00 96.50 292 ASP A CA 1
ATOM 2334 C C . ASP A 1 292 ? 13.616 -45.135 -0.779 1.00 96.50 292 ASP A C 1
ATOM 2336 O O . ASP A 1 292 ? 13.795 -43.965 -0.417 1.00 96.50 292 ASP A O 1
ATOM 2340 N N . ASP A 1 293 ? 14.584 -45.832 -1.385 1.00 97.56 293 ASP A N 1
ATOM 2341 C CA . ASP A 1 293 ? 15.900 -45.281 -1.723 1.00 97.56 293 ASP A CA 1
ATOM 2342 C C . ASP A 1 293 ? 15.788 -44.088 -2.689 1.00 97.56 293 ASP A C 1
ATOM 2344 O O . ASP A 1 293 ? 16.505 -43.092 -2.568 1.00 97.56 293 ASP A O 1
ATOM 2348 N N . ILE A 1 294 ? 14.892 -44.180 -3.680 1.00 97.19 294 ILE A N 1
ATOM 2349 C CA . ILE A 1 294 ? 14.683 -43.109 -4.664 1.00 97.19 294 ILE A CA 1
ATOM 2350 C C . ILE A 1 294 ? 14.054 -41.887 -3.988 1.00 97.19 294 ILE A C 1
ATOM 2352 O O . ILE A 1 294 ? 14.500 -40.769 -4.248 1.00 97.19 294 ILE A O 1
ATOM 2356 N N . VAL A 1 295 ? 13.059 -42.086 -3.116 1.00 97.31 295 VAL A N 1
ATOM 2357 C CA . VAL A 1 295 ? 12.433 -40.999 -2.343 1.00 97.31 295 VAL A CA 1
ATOM 2358 C C . VAL A 1 295 ? 13.466 -40.287 -1.469 1.00 97.31 295 VAL A C 1
ATOM 2360 O O . VAL A 1 295 ? 13.522 -39.058 -1.479 1.00 97.31 295 VAL A O 1
ATOM 2363 N N . SER A 1 296 ? 14.336 -41.038 -0.791 1.00 95.94 296 SER A N 1
ATOM 2364 C CA . SER A 1 296 ? 15.397 -40.477 0.057 1.00 95.94 296 SER A CA 1
ATOM 2365 C C . SER A 1 296 ? 16.362 -39.590 -0.740 1.00 95.94 296 SER A C 1
ATOM 2367 O O . SER A 1 296 ? 16.652 -38.468 -0.332 1.00 95.94 296 SER A O 1
ATOM 2369 N N . LEU A 1 297 ? 16.780 -40.038 -1.931 1.00 96.25 297 LEU A N 1
ATOM 2370 C CA . LEU A 1 297 ? 17.642 -39.253 -2.826 1.00 96.25 297 LEU A CA 1
ATOM 2371 C C . LEU A 1 297 ? 16.967 -37.975 -3.348 1.00 96.25 297 LEU A C 1
ATOM 2373 O O . LEU A 1 297 ? 17.647 -36.977 -3.591 1.00 96.25 297 LEU A O 1
ATOM 2377 N N . ILE A 1 298 ? 15.646 -37.999 -3.567 1.00 96.38 298 ILE A N 1
ATOM 2378 C CA . ILE A 1 298 ? 14.885 -36.805 -3.962 1.00 96.38 298 ILE A CA 1
ATOM 2379 C C . ILE A 1 298 ? 14.841 -35.811 -2.797 1.00 96.38 298 ILE A C 1
ATOM 2381 O O . ILE A 1 298 ? 15.128 -34.635 -3.010 1.00 96.38 298 ILE A O 1
ATOM 2385 N N . LEU A 1 299 ? 14.526 -36.272 -1.583 1.00 95.44 299 LEU A N 1
ATOM 2386 C CA . LEU A 1 299 ? 14.434 -35.416 -0.396 1.00 95.44 299 LEU A CA 1
ATOM 2387 C C . LEU A 1 299 ? 15.772 -34.748 -0.065 1.00 95.44 299 LEU A C 1
ATOM 2389 O O . LEU A 1 299 ? 15.797 -33.536 0.127 1.00 95.44 299 LEU A O 1
ATOM 2393 N N . GLU A 1 300 ? 16.878 -35.495 -0.107 1.00 94.69 300 GLU A N 1
ATOM 2394 C CA . GLU A 1 300 ? 18.234 -34.964 0.106 1.00 94.69 300 GLU A CA 1
ATOM 2395 C C . GLU A 1 300 ? 18.601 -33.878 -0.922 1.00 94.69 300 GLU A C 1
ATOM 2397 O O . GLU A 1 300 ? 19.318 -32.926 -0.618 1.00 94.69 300 GLU A O 1
ATOM 2402 N N . LYS A 1 301 ? 18.095 -33.983 -2.160 1.00 94.94 301 LYS A N 1
ATOM 2403 C CA . LYS A 1 301 ? 18.350 -32.983 -3.207 1.00 94.94 301 LYS A CA 1
ATOM 2404 C C . LYS A 1 301 ? 17.455 -31.755 -3.131 1.00 94.94 301 LYS A C 1
ATOM 2406 O O . LYS A 1 301 ? 17.908 -30.677 -3.512 1.00 94.94 301 LYS A O 1
ATOM 2411 N N . VAL A 1 302 ? 16.201 -31.926 -2.724 1.00 93.75 302 VAL A N 1
ATOM 2412 C CA . VAL A 1 302 ? 15.220 -30.835 -2.617 1.00 93.75 302 VAL A CA 1
ATOM 2413 C C . VAL A 1 302 ? 15.452 -30.020 -1.348 1.00 93.75 302 VAL A C 1
ATOM 2415 O O . VAL A 1 302 ? 15.300 -28.803 -1.374 1.00 93.75 302 VAL A O 1
ATOM 2418 N N . ASN A 1 303 ? 15.855 -30.680 -0.266 1.00 89.62 303 ASN A N 1
ATOM 2419 C CA . ASN A 1 303 ? 16.173 -30.052 1.004 1.00 89.62 303 ASN A CA 1
ATOM 2420 C C . ASN A 1 303 ? 17.612 -30.422 1.390 1.00 89.62 303 ASN A C 1
ATOM 2422 O O . ASN A 1 303 ? 17.793 -31.299 2.237 1.00 89.62 303 ASN A O 1
ATOM 2426 N N . PRO A 1 304 ? 18.630 -29.835 0.725 1.00 81.69 304 PRO A N 1
ATOM 2427 C CA . PRO A 1 304 ? 20.009 -30.067 1.125 1.00 81.69 304 PRO A CA 1
ATOM 2428 C C . PRO A 1 304 ? 20.119 -29.687 2.597 1.00 81.69 304 PRO A C 1
ATOM 2430 O O . PRO A 1 304 ? 19.749 -28.567 2.962 1.00 81.69 304 PRO A O 1
ATOM 2433 N N . GLU A 1 305 ? 20.576 -30.622 3.437 1.00 74.81 305 GLU A N 1
ATOM 2434 C CA . GLU A 1 305 ? 20.966 -30.254 4.795 1.00 74.81 305 GLU A CA 1
ATOM 2435 C C . GLU A 1 305 ? 21.882 -29.033 4.672 1.00 74.81 305 GLU A C 1
ATOM 2437 O O . GLU A 1 305 ? 22.744 -29.029 3.780 1.00 74.81 305 GLU A O 1
ATOM 2442 N N . PRO A 1 306 ? 21.651 -27.969 5.466 1.00 69.44 306 PRO A N 1
ATOM 2443 C CA . PRO A 1 306 ? 22.541 -26.823 5.452 1.00 69.44 306 PRO A CA 1
ATOM 2444 C C . PRO A 1 306 ? 23.946 -27.384 5.626 1.00 69.44 306 PRO A C 1
ATOM 2446 O O . PRO A 1 306 ? 24.179 -28.140 6.574 1.00 69.44 306 PRO A O 1
ATOM 2449 N N . GLU A 1 307 ? 24.833 -27.109 4.658 1.00 63.53 307 GLU A N 1
ATOM 2450 C CA . GLU A 1 307 ? 26.239 -27.476 4.810 1.00 63.53 307 GLU A CA 1
ATOM 2451 C C . GLU A 1 307 ? 26.627 -26.997 6.203 1.00 63.53 307 GLU A C 1
ATOM 2453 O O . GLU A 1 307 ? 26.294 -25.844 6.508 1.00 63.53 307 GLU A O 1
ATOM 2458 N N . PRO A 1 308 ? 27.176 -27.881 7.067 1.00 62.34 308 PRO A N 1
ATOM 2459 C CA . PRO A 1 308 ? 27.532 -27.484 8.415 1.00 62.34 308 PRO A CA 1
ATOM 2460 C C . PRO A 1 308 ? 28.318 -26.200 8.246 1.00 62.34 308 PRO A C 1
ATOM 2462 O O . PRO A 1 308 ? 29.312 -26.191 7.509 1.00 62.34 308 PRO A O 1
ATOM 2465 N N . GLU A 1 309 ? 27.782 -25.106 8.798 1.00 55.03 309 GLU A N 1
ATOM 2466 C CA . GLU A 1 309 ? 28.540 -23.872 8.865 1.00 55.03 309 GLU A CA 1
ATOM 2467 C C . GLU A 1 309 ? 29.876 -24.314 9.441 1.00 55.03 309 GLU A C 1
ATOM 2469 O O . GLU A 1 309 ? 29.906 -25.086 10.399 1.00 55.03 309 GLU A O 1
ATOM 2474 N N . ASP A 1 310 ? 30.961 -24.032 8.720 1.00 48.94 310 ASP A N 1
ATOM 2475 C CA . ASP A 1 310 ? 32.289 -24.390 9.180 1.00 48.94 310 ASP A CA 1
ATOM 2476 C C . ASP A 1 310 ? 32.436 -23.633 10.494 1.00 48.94 310 ASP A C 1
ATOM 2478 O O . ASP A 1 310 ? 32.670 -22.419 10.491 1.00 48.94 310 ASP A O 1
ATOM 2482 N N . ASP A 1 311 ? 32.144 -24.341 11.589 1.00 49.50 311 ASP A N 1
ATOM 2483 C CA . ASP A 1 311 ? 32.284 -23.939 12.974 1.00 49.50 311 ASP A CA 1
ATOM 2484 C C . ASP A 1 311 ? 33.785 -23.776 13.187 1.00 49.50 311 ASP A C 1
ATOM 2486 O O . ASP A 1 311 ? 34.446 -24.540 13.890 1.00 49.50 311 ASP A O 1
ATOM 2490 N N . ASN A 1 312 ? 34.363 -22.787 12.514 1.00 49.75 312 ASN A N 1
ATOM 2491 C CA . ASN A 1 312 ? 35.711 -22.332 12.714 1.00 49.75 312 ASN A CA 1
ATOM 2492 C C . ASN A 1 312 ? 35.646 -21.523 14.012 1.00 49.75 312 ASN A C 1
ATOM 2494 O O . ASN A 1 312 ? 35.694 -20.290 14.032 1.00 49.75 312 ASN A O 1
ATOM 2498 N N . GLU A 1 313 ? 35.392 -22.255 15.102 1.00 48.88 313 GLU A N 1
ATOM 2499 C CA . GLU A 1 313 ? 35.461 -21.817 16.481 1.00 48.88 313 GLU A CA 1
ATOM 2500 C C . GLU A 1 313 ? 36.883 -21.306 16.714 1.00 48.88 313 GLU A C 1
ATOM 2502 O O . GLU A 1 313 ? 37.778 -22.029 17.129 1.00 48.88 313 GLU A O 1
ATOM 2507 N N . GLY A 1 314 ? 37.084 -20.020 16.440 1.00 53.41 314 GLY A N 1
ATOM 2508 C CA . GLY A 1 314 ? 37.984 -19.170 17.205 1.00 53.41 314 GLY A CA 1
ATOM 2509 C C . GLY A 1 314 ? 39.463 -19.543 17.223 1.00 53.41 314 GLY A C 1
ATOM 2510 O O . GLY A 1 314 ? 40.128 -19.230 18.213 1.00 53.41 314 GLY A O 1
ATOM 2511 N N . ASP A 1 315 ? 40.025 -20.116 16.162 1.00 58.09 315 ASP A N 1
ATOM 2512 C CA . ASP A 1 315 ? 41.472 -20.318 16.105 1.00 58.09 315 ASP A CA 1
ATOM 2513 C C . ASP A 1 315 ? 42.198 -19.026 15.681 1.00 58.09 315 ASP A C 1
ATOM 2515 O O . ASP A 1 315 ? 42.599 -18.813 14.540 1.00 58.09 315 ASP A O 1
ATOM 2519 N N . GLY A 1 316 ? 42.394 -18.135 16.660 1.00 64.69 316 GLY A N 1
ATOM 2520 C CA . GLY A 1 316 ? 43.634 -17.356 16.751 1.00 64.69 316 GLY A CA 1
ATOM 2521 C C . GLY A 1 316 ? 43.528 -15.833 16.832 1.00 64.69 316 GLY A C 1
ATOM 2522 O O . GLY A 1 316 ? 44.463 -15.208 17.338 1.00 64.69 316 GLY A O 1
ATOM 2523 N N . CYS A 1 317 ? 42.431 -15.200 16.397 1.00 75.00 317 CYS A N 1
ATOM 2524 C CA . CYS A 1 317 ? 42.330 -13.737 16.482 1.00 75.00 317 CYS A CA 1
ATOM 2525 C C . CYS A 1 317 ? 41.795 -13.288 17.850 1.00 75.00 317 CYS A C 1
ATOM 2527 O O . CYS A 1 317 ? 40.605 -13.399 18.142 1.00 75.00 317 CYS A O 1
ATOM 2529 N N . GLN A 1 318 ? 42.671 -12.717 18.680 1.00 79.81 318 GLN A N 1
ATOM 2530 C CA . GLN A 1 318 ? 42.316 -12.210 20.016 1.00 79.81 318 GLN A CA 1
ATOM 2531 C C . GLN A 1 318 ? 41.260 -11.090 19.991 1.00 79.81 318 GLN A C 1
ATOM 2533 O O . GLN A 1 318 ? 40.620 -10.832 21.008 1.00 79.81 318 GLN A O 1
ATOM 2538 N N . SER A 1 319 ? 41.059 -10.452 18.837 1.00 83.12 319 SER A N 1
ATOM 2539 C CA . SER A 1 319 ? 40.149 -9.319 18.660 1.00 83.12 319 SER A CA 1
ATOM 2540 C C . SER A 1 319 ? 38.758 -9.707 18.143 1.00 83.12 319 SER A C 1
ATOM 2542 O O . SER A 1 319 ? 37.943 -8.827 17.884 1.00 83.12 319 SER A O 1
ATOM 2544 N N . GLY A 1 320 ? 38.474 -11.007 17.981 1.00 82.62 320 GLY A N 1
ATOM 2545 C CA . GLY A 1 320 ? 37.173 -11.496 17.506 1.00 82.62 320 GLY A CA 1
ATOM 2546 C C . GLY A 1 320 ? 36.928 -11.330 16.000 1.00 82.62 320 GLY A C 1
ATOM 2547 O O . GLY A 1 320 ? 35.790 -11.473 15.561 1.00 82.62 320 GLY A O 1
ATOM 2548 N N . LEU A 1 321 ? 37.972 -11.029 15.219 1.00 85.06 321 LEU A N 1
ATOM 2549 C CA . LEU A 1 321 ? 37.932 -11.009 13.751 1.00 85.06 321 LEU A CA 1
ATOM 2550 C C . LEU A 1 321 ? 38.183 -12.411 13.172 1.00 85.06 321 LEU A C 1
ATOM 2552 O O . LEU A 1 321 ? 38.729 -13.284 13.851 1.00 85.06 321 LEU A O 1
ATOM 2556 N N . VAL A 1 322 ? 37.822 -12.635 11.906 1.00 86.56 322 VAL A N 1
ATOM 2557 C CA . VAL A 1 322 ? 38.003 -13.938 11.252 1.00 86.56 322 VAL A CA 1
ATOM 2558 C C . VAL A 1 322 ? 39.434 -14.063 10.717 1.00 86.56 322 VAL A C 1
ATOM 2560 O O . VAL A 1 322 ? 39.835 -13.372 9.772 1.00 86.56 322 VAL A O 1
ATOM 2563 N N . PHE A 1 323 ? 40.215 -14.968 11.316 1.00 87.62 323 PHE A N 1
ATOM 2564 C CA . PHE A 1 323 ? 41.601 -15.244 10.928 1.00 87.62 323 PHE A CA 1
ATOM 2565 C C . PHE A 1 323 ? 41.695 -15.650 9.442 1.00 87.62 323 PHE A C 1
ATOM 2567 O O . PHE A 1 323 ? 40.882 -16.419 8.926 1.00 87.62 323 PHE A O 1
ATOM 2574 N N . GLY A 1 324 ? 42.647 -15.065 8.713 1.00 87.44 324 GLY A N 1
ATOM 2575 C CA . GLY A 1 324 ? 42.844 -15.299 7.278 1.00 87.44 324 GLY A CA 1
ATOM 2576 C C . GLY A 1 324 ? 41.808 -14.659 6.342 1.00 87.44 324 GLY A C 1
ATOM 2577 O O . GLY A 1 324 ? 41.910 -14.842 5.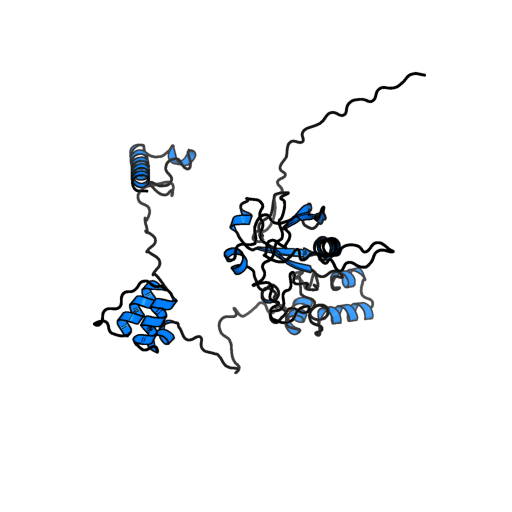130 1.00 87.44 324 GLY A O 1
ATOM 2578 N N . LYS A 1 325 ? 40.815 -13.916 6.853 1.00 87.38 325 LYS A N 1
ATOM 2579 C CA . LYS A 1 325 ? 39.811 -13.209 6.030 1.00 87.38 325 LYS A CA 1
ATOM 2580 C C . LYS A 1 325 ? 39.895 -11.696 6.206 1.00 87.38 325 LYS A C 1
ATOM 2582 O O . LYS A 1 325 ? 39.984 -10.976 5.213 1.00 87.38 325 LYS A O 1
ATOM 2587 N N . ASP A 1 326 ? 39.972 -11.258 7.459 1.00 87.31 326 ASP A N 1
ATOM 2588 C CA . ASP A 1 326 ? 39.905 -9.851 7.870 1.00 87.31 326 ASP A CA 1
ATOM 2589 C C . ASP A 1 326 ? 41.297 -9.227 8.096 1.00 87.31 326 ASP A C 1
ATOM 2591 O O . ASP A 1 326 ? 41.452 -8.254 8.831 1.00 87.31 326 ASP A O 1
ATOM 2595 N N . CYS A 1 327 ? 42.345 -9.787 7.480 1.00 84.75 327 CYS A N 1
ATOM 2596 C CA . CYS A 1 327 ? 43.681 -9.200 7.564 1.00 84.75 327 CYS A CA 1
ATOM 2597 C C . CYS A 1 327 ? 43.658 -7.804 6.918 1.00 84.75 327 CYS A C 1
ATOM 2599 O O . CYS A 1 327 ? 43.277 -7.669 5.753 1.00 84.75 327 CYS A O 1
ATOM 2601 N N . ASP A 1 328 ? 44.045 -6.788 7.694 1.00 82.12 328 ASP A N 1
ATOM 2602 C CA . ASP A 1 328 ? 44.054 -5.360 7.343 1.00 82.12 328 ASP A CA 1
ATOM 2603 C C . ASP A 1 328 ? 42.673 -4.722 7.076 1.00 82.12 328 ASP A C 1
ATOM 2605 O O . ASP A 1 328 ? 42.596 -3.639 6.490 1.00 82.12 328 ASP A O 1
ATOM 2609 N N . SER A 1 329 ? 41.564 -5.337 7.513 1.00 82.44 329 SER A N 1
ATOM 2610 C CA . SER A 1 329 ? 40.232 -4.722 7.363 1.00 82.44 329 SER A CA 1
ATOM 2611 C C . SER A 1 329 ? 39.989 -3.560 8.332 1.00 82.44 329 SER A C 1
ATOM 2613 O O . SER A 1 329 ? 39.228 -2.647 8.014 1.00 82.44 329 SER A O 1
ATOM 2615 N N . ASP A 1 330 ? 40.630 -3.597 9.504 1.00 79.62 330 ASP A N 1
ATOM 2616 C CA . ASP A 1 330 ? 40.586 -2.550 10.525 1.00 79.62 330 ASP A CA 1
ATOM 2617 C C . ASP A 1 330 ? 41.999 -2.297 11.066 1.00 79.62 330 ASP A C 1
ATOM 2619 O O . ASP A 1 330 ? 42.547 -3.086 11.842 1.00 79.62 330 ASP A O 1
ATOM 2623 N N . SER A 1 331 ? 42.610 -1.197 10.621 1.00 77.62 331 SER A N 1
ATOM 2624 C CA . SER A 1 331 ? 43.984 -0.852 10.991 1.00 77.62 331 SER A CA 1
ATOM 2625 C C . SER A 1 331 ? 44.153 -0.658 12.496 1.00 77.62 331 SER A C 1
ATOM 2627 O O . SER A 1 331 ? 45.209 -0.975 13.024 1.00 77.62 331 SER A O 1
ATOM 2629 N N . GLU A 1 332 ? 43.121 -0.192 13.210 1.00 83.62 332 GLU A N 1
ATOM 2630 C CA . GLU A 1 332 ? 43.244 0.065 14.652 1.00 83.62 332 GLU A CA 1
ATOM 2631 C C . GLU A 1 332 ? 43.329 -1.232 15.468 1.00 83.62 332 GLU A C 1
ATOM 2633 O O . GLU A 1 332 ? 43.909 -1.247 16.550 1.00 83.62 332 GLU A O 1
ATOM 2638 N N . VAL A 1 333 ? 42.779 -2.330 14.944 1.00 84.50 333 VAL A N 1
ATOM 2639 C CA . VAL A 1 333 ? 42.723 -3.624 15.634 1.00 84.50 333 VAL A CA 1
ATOM 2640 C C . VAL A 1 333 ? 43.890 -4.534 15.237 1.00 84.50 333 VAL A C 1
ATOM 2642 O O . VAL A 1 333 ? 44.373 -5.316 16.058 1.00 84.50 333 VAL A O 1
ATOM 2645 N N . CYS A 1 334 ? 44.358 -4.446 13.989 1.00 86.88 334 CYS A N 1
ATOM 2646 C CA . CYS A 1 334 ? 45.464 -5.267 13.489 1.00 86.88 334 CYS A CA 1
ATOM 2647 C C . CYS A 1 334 ? 46.851 -4.759 13.917 1.00 86.88 334 CYS A C 1
ATOM 2649 O O . CYS A 1 334 ? 47.772 -5.572 14.004 1.00 86.88 334 CYS A O 1
ATOM 2651 N N . ASP A 1 335 ? 46.997 -3.465 14.225 1.00 86.88 335 ASP A N 1
ATOM 2652 C CA . ASP A 1 335 ? 48.280 -2.857 14.613 1.00 86.88 335 ASP A CA 1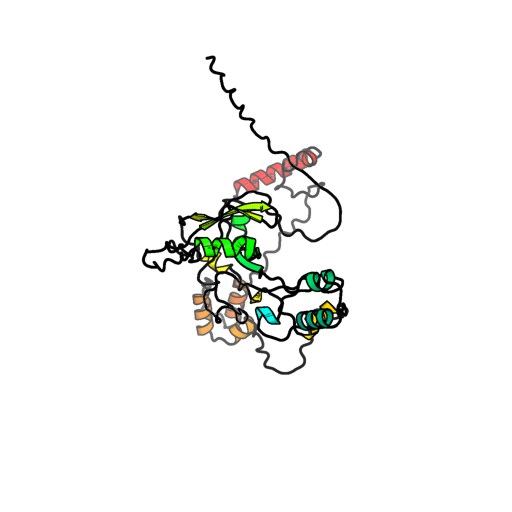
ATOM 2653 C C . ASP A 1 335 ? 48.830 -3.394 15.952 1.00 86.88 335 ASP A C 1
ATOM 2655 O O . ASP A 1 335 ? 50.046 -3.443 16.147 1.00 86.88 335 ASP A O 1
ATOM 2659 N N . ASP A 1 336 ? 47.951 -3.850 16.852 1.00 88.19 336 ASP A N 1
ATOM 2660 C CA . ASP A 1 336 ? 48.316 -4.435 18.152 1.00 88.19 336 ASP A CA 1
ATOM 2661 C C . ASP A 1 336 ? 48.494 -5.971 18.102 1.00 88.19 336 ASP A C 1
ATOM 2663 O O . ASP A 1 336 ? 48.711 -6.618 19.132 1.00 88.19 336 ASP A O 1
ATOM 2667 N N .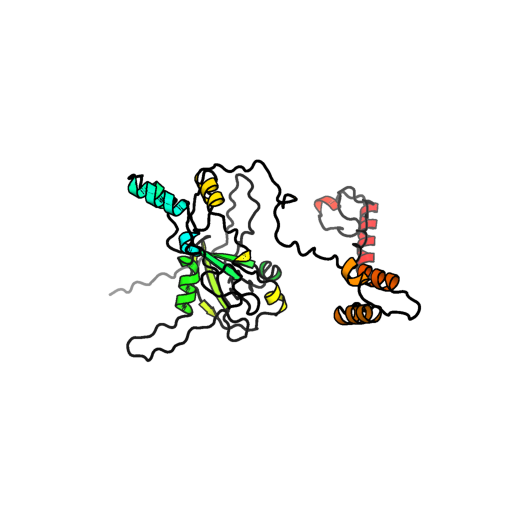 CYS A 1 337 ? 48.406 -6.587 16.917 1.00 87.81 337 CYS A N 1
ATOM 2668 C CA . CYS A 1 337 ? 48.557 -8.031 16.760 1.00 87.81 337 CYS A CA 1
ATOM 2669 C C . CYS A 1 337 ? 50.029 -8.463 16.886 1.00 87.81 337 CYS A C 1
ATOM 2671 O O . CYS A 1 337 ? 50.938 -7.810 16.368 1.00 87.81 337 CYS A O 1
ATOM 2673 N N . ASP A 1 338 ? 50.281 -9.599 17.545 1.00 91.12 338 ASP A N 1
ATOM 2674 C CA . ASP A 1 338 ? 51.621 -10.189 17.579 1.00 91.12 338 ASP A CA 1
ATOM 2675 C C . ASP A 1 338 ? 52.100 -10.468 16.144 1.00 91.12 338 ASP A C 1
ATOM 2677 O O . ASP A 1 338 ? 51.356 -11.004 15.320 1.00 91.12 338 ASP A O 1
ATOM 2681 N N . THR A 1 339 ? 53.343 -10.094 15.832 1.00 91.12 339 THR A N 1
ATOM 2682 C CA . THR A 1 339 ? 53.895 -10.186 14.473 1.00 91.12 339 THR A CA 1
ATOM 2683 C C . THR A 1 339 ? 53.832 -11.609 13.913 1.00 91.12 339 THR A C 1
ATOM 2685 O O . THR A 1 339 ? 53.608 -11.778 12.714 1.00 91.12 339 THR A O 1
ATOM 2688 N N . ASP A 1 340 ? 53.981 -12.638 14.749 1.00 91.06 340 ASP A N 1
ATOM 2689 C CA . ASP A 1 340 ? 53.897 -14.031 14.303 1.00 91.06 340 ASP A CA 1
ATOM 2690 C C . ASP A 1 340 ? 52.449 -14.428 13.966 1.00 91.06 340 ASP A C 1
ATOM 2692 O O . ASP A 1 340 ? 52.209 -15.133 12.982 1.00 91.06 340 ASP A O 1
ATOM 2696 N N . VAL A 1 341 ? 51.479 -13.914 14.728 1.00 88.31 341 VAL A N 1
ATOM 2697 C CA . VAL A 1 341 ? 50.039 -14.135 14.509 1.00 88.31 341 VAL A CA 1
ATOM 2698 C C . VAL A 1 341 ? 49.566 -13.393 13.256 1.00 88.31 341 VAL A C 1
ATOM 2700 O O . VAL A 1 341 ? 48.877 -13.981 12.421 1.00 88.31 341 VAL A O 1
ATOM 2703 N N . TRP A 1 342 ? 49.996 -12.142 13.067 1.00 91.81 342 TRP A N 1
ATOM 2704 C CA . TRP A 1 342 ? 49.680 -11.357 11.870 1.00 91.81 342 TRP A CA 1
ATOM 2705 C C . TRP A 1 342 ? 50.265 -11.993 10.603 1.00 91.81 342 TRP A C 1
ATOM 2707 O O . TRP A 1 342 ? 49.561 -12.152 9.607 1.00 91.81 342 TRP A O 1
ATOM 2717 N N . ASN A 1 343 ? 51.523 -12.450 10.643 1.00 92.25 343 ASN A N 1
ATOM 2718 C CA . ASN A 1 343 ? 52.154 -13.114 9.497 1.00 92.25 343 ASN A CA 1
ATOM 2719 C C . ASN A 1 343 ? 51.432 -14.409 9.102 1.00 92.25 343 ASN A C 1
ATOM 2721 O O . ASN A 1 343 ? 51.298 -14.702 7.912 1.00 92.25 343 ASN A O 1
ATOM 2725 N N . ALA A 1 344 ? 50.967 -15.188 10.081 1.00 91.44 344 ALA A N 1
ATOM 2726 C CA . ALA A 1 344 ? 50.182 -16.388 9.820 1.00 91.44 344 ALA A CA 1
ATOM 2727 C C . ALA A 1 344 ? 48.807 -16.046 9.211 1.00 91.44 344 ALA A C 1
ATOM 2729 O O . ALA A 1 344 ? 48.423 -16.663 8.217 1.00 91.44 344 ALA A O 1
ATOM 2730 N N . CYS A 1 345 ? 48.132 -15.009 9.724 1.00 91.44 345 CYS A N 1
ATOM 2731 C CA . CYS A 1 345 ? 46.849 -14.516 9.206 1.00 91.44 345 CYS A CA 1
ATOM 2732 C C . CYS A 1 345 ? 46.971 -14.035 7.750 1.00 91.44 345 CYS A C 1
ATOM 2734 O O . CYS A 1 345 ? 46.216 -14.459 6.875 1.00 91.44 345 CYS A O 1
ATOM 2736 N N . SER A 1 346 ? 47.983 -13.211 7.465 1.00 91.94 346 SER A N 1
ATOM 2737 C CA . SER A 1 346 ? 48.263 -12.696 6.120 1.00 91.94 346 SER A CA 1
ATOM 2738 C C . SER A 1 346 ? 48.606 -13.819 5.133 1.00 91.94 346 SER A C 1
ATOM 2740 O O . SER A 1 346 ? 48.138 -13.823 3.993 1.00 91.94 346 SER A O 1
ATOM 2742 N N . LYS A 1 347 ? 49.374 -14.828 5.570 1.00 94.06 347 LYS A N 1
ATOM 2743 C CA . LYS A 1 347 ? 49.728 -15.979 4.728 1.00 94.06 347 LYS A CA 1
ATOM 2744 C C . LYS A 1 347 ? 48.502 -16.800 4.329 1.00 94.06 347 LYS A C 1
ATOM 2746 O O . LYS A 1 347 ? 48.389 -17.176 3.165 1.00 94.06 347 LYS A O 1
ATOM 2751 N N . GLU A 1 348 ? 47.591 -17.055 5.263 1.00 91.19 348 GLU A N 1
ATOM 2752 C CA . GLU A 1 348 ? 46.366 -17.807 4.980 1.00 91.19 348 GLU A CA 1
ATOM 2753 C C . GLU A 1 348 ? 45.433 -17.045 4.026 1.00 91.19 348 GLU A C 1
ATOM 2755 O O . GLU A 1 348 ? 44.861 -17.639 3.109 1.00 91.19 348 GLU A O 1
ATOM 2760 N N . GLN A 1 349 ? 45.344 -15.718 4.170 1.00 91.88 349 GLN A N 1
ATOM 2761 C CA . GLN A 1 349 ? 44.592 -14.869 3.242 1.00 91.88 349 GLN A CA 1
ATOM 2762 C C . GLN A 1 349 ? 45.147 -14.969 1.810 1.00 91.88 349 GLN A C 1
ATOM 2764 O O . GLN A 1 349 ? 44.378 -15.090 0.854 1.00 91.88 349 GLN A O 1
ATOM 2769 N N . MET A 1 350 ? 46.478 -14.973 1.652 1.00 89.69 350 MET A N 1
ATOM 2770 C CA . MET A 1 350 ? 47.114 -15.135 0.339 1.00 89.69 350 MET A CA 1
ATOM 2771 C C . MET A 1 350 ? 46.875 -16.520 -0.274 1.00 89.69 350 MET A C 1
ATOM 2773 O O . MET A 1 350 ? 46.664 -16.609 -1.483 1.00 89.69 350 MET A O 1
ATOM 2777 N N . GLU A 1 351 ? 46.893 -17.589 0.527 1.00 90.12 351 GLU A N 1
ATOM 2778 C CA . GLU A 1 351 ? 46.613 -18.951 0.047 1.00 90.12 351 GLU A CA 1
ATOM 2779 C C . GLU A 1 351 ? 45.159 -19.070 -0.443 1.00 90.12 351 GLU A C 1
ATOM 2781 O O . GLU A 1 351 ? 44.935 -19.501 -1.576 1.00 90.12 351 GLU A O 1
ATOM 2786 N N . LYS A 1 352 ? 44.183 -18.549 0.317 1.00 86.06 352 LYS A N 1
ATOM 2787 C CA . LYS A 1 352 ? 42.763 -18.525 -0.093 1.00 86.06 352 LYS A CA 1
ATOM 2788 C C . LYS A 1 352 ? 42.527 -17.735 -1.385 1.00 86.06 352 LYS A C 1
ATOM 2790 O O . LYS A 1 352 ? 41.697 -18.129 -2.197 1.00 86.06 352 LYS A O 1
ATOM 2795 N N . TRP A 1 353 ? 43.262 -16.644 -1.605 1.00 82.75 353 TRP A N 1
ATOM 2796 C CA . TRP A 1 353 ? 43.201 -15.880 -2.860 1.00 82.75 353 TRP A CA 1
ATOM 2797 C C . TRP A 1 353 ? 43.864 -16.581 -4.045 1.00 82.75 353 TRP A C 1
ATOM 2799 O O . TRP A 1 353 ? 43.582 -16.223 -5.184 1.00 82.75 353 TRP A O 1
ATOM 2809 N N . SER A 1 354 ? 44.762 -17.534 -3.802 1.00 81.44 354 SER A N 1
ATOM 2810 C CA . SER A 1 354 ? 45.400 -18.297 -4.877 1.00 81.44 354 SER A CA 1
ATOM 2811 C C . SER A 1 354 ? 44.557 -19.477 -5.369 1.00 81.44 354 SER A C 1
ATOM 2813 O O . SER A 1 354 ? 44.747 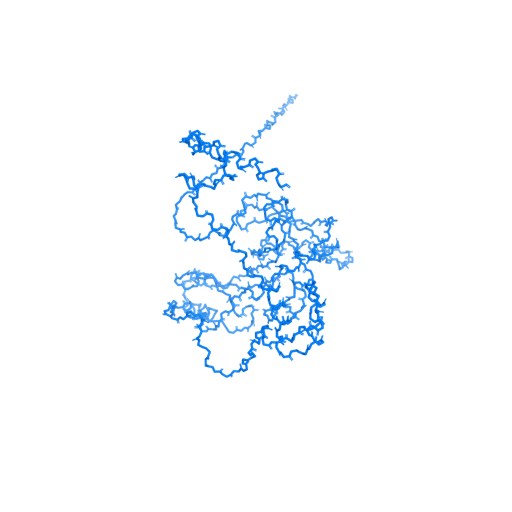-19.910 -6.506 1.00 81.44 354 SER A O 1
ATOM 2815 N N . ASP A 1 355 ? 43.629 -19.959 -4.538 1.00 75.75 355 ASP A N 1
ATOM 2816 C CA . ASP A 1 355 ? 42.722 -21.069 -4.853 1.00 75.75 355 ASP A CA 1
ATOM 2817 C C . ASP A 1 355 ? 41.372 -20.619 -5.454 1.00 75.75 355 ASP A C 1
ATOM 2819 O O . ASP A 1 355 ? 40.663 -21.441 -6.042 1.00 75.75 355 ASP A O 1
ATOM 2823 N N . ALA A 1 356 ? 41.023 -19.334 -5.322 1.00 71.00 356 ALA A N 1
ATOM 2824 C CA . ALA A 1 356 ? 39.848 -18.698 -5.932 1.00 71.00 356 ALA A CA 1
ATOM 2825 C C . ALA A 1 356 ? 40.159 -18.148 -7.334 1.00 71.00 356 ALA A C 1
ATOM 2827 O O . ALA A 1 356 ? 39.288 -18.290 -8.229 1.00 71.00 356 ALA A O 1
#

Organism: NCBI:txid412755

Solvent-accessible surface area (backbone atoms only — not comparable to full-atom values): 22078 Å² total; per-residue (Å²): 137,86,86,80,84,81,82,84,81,79,87,74,85,80,80,90,78,90,82,88,87,82,90,86,82,90,66,84,76,73,84,78,85,87,62,92,52,64,52,25,47,39,38,40,84,80,38,21,31,24,35,97,66,40,75,88,41,56,68,69,35,85,46,83,61,49,65,51,25,37,25,41,60,37,28,89,79,44,41,75,44,69,33,40,35,79,41,69,72,42,82,35,51,60,62,52,49,49,54,48,39,62,73,74,66,54,60,66,68,62,48,60,52,53,40,66,47,90,61,31,35,33,35,31,54,28,37,43,71,71,84,49,73,60,40,75,70,37,47,42,82,45,81,43,45,26,78,50,43,50,54,55,52,52,55,68,27,42,60,82,71,54,90,95,54,82,79,66,94,49,68,53,59,39,50,47,31,52,56,82,12,26,34,31,36,36,43,64,80,51,100,78,42,56,41,76,74,44,78,41,79,41,95,64,50,64,55,70,73,52,39,68,56,41,59,49,68,44,73,74,49,86,78,72,51,56,66,54,49,39,27,42,54,71,55,60,69,74,85,80,76,74,75,92,73,85,82,91,86,78,95,74,83,80,78,72,80,71,48,71,66,62,56,51,73,71,45,53,73,66,51,51,52,50,49,42,61,73,73,60,68,79,77,82,86,59,94,83,60,57,63,69,60,52,47,50,58,50,47,50,67,78,54,58,73,76,72,72,71,80,78,74,75,75,81,75,46,91,82,77,57,56,66,32,71,53,66,78,73,45,64,86,68,53,74,78,48,56,69,70,59,47,53,52,25,49,49,46,33,54,52,57,64,71,75,106

InterPro domains:
  IPR044947 Bacteriophage T4, Gp32, single-stranded DNA-binding superfamily [G3DSA:3.90.198.10] (54-243)

Sequence (356 aa):
MRARSCPKRRQHGGDEIVILCHDQHPREPAHRIDHAGDIAVTAPARQRQAGAHDPDADEGEFNHCFQPYMHYKIGPLEKSVICIAQTYGNKCPICEHVKQLVADGAEEDLIKALKVQVNPRAIYNVWVRDGGKEEKEGVQVFHASHFTMERHLVALATKPTRPGKKKVDGFVPFSLPDEDGKTVYFKRVSDFEFLSHAFEDRDEPIPSKIMKQAHCLDEMIVIPTYEQAHAWLHGTDEDESDDPEEKKSSEKEAEKEESLEDKLKKMDRDGLKDYIKEEKLGIRIKASLDEDDIVSLILEKVNPEPEPEDDNEGDGCQSGLVFGKDCDSDSEVCDDCDTDVWNACSKEQMEKWSDA

Nearest PDB structures (foldseek):
  8gme-assembly1_A  TM=6.097E-01  e=8.109E-05  Tequatrovirus T4
  8gme-assembly2_B  TM=5.344E-01  e=2.120E-04  Tequatrovirus T4